Protein AF-A0A3N5X2J1-F1 (afdb_monomer_lite)

Structure (mmCIF, N/CA/C/O backbone):
data_AF-A0A3N5X2J1-F1
#
_entry.id   AF-A0A3N5X2J1-F1
#
loop_
_atom_site.group_PDB
_atom_site.id
_atom_site.type_symbol
_atom_site.label_atom_id
_atom_site.label_alt_id
_atom_site.label_comp_id
_atom_site.label_asym_id
_atom_site.label_entity_id
_atom_site.label_seq_id
_atom_site.pdbx_PDB_ins_code
_atom_site.Cartn_x
_atom_site.Cartn_y
_atom_site.Cartn_z
_atom_site.occupancy
_atom_site.B_iso_or_equiv
_atom_site.auth_seq_id
_atom_site.auth_comp_id
_atom_site.auth_asym_id
_atom_site.auth_atom_id
_atom_site.pdbx_PDB_model_num
ATOM 1 N N . MET A 1 1 ? 24.737 -17.030 -20.737 1.00 46.19 1 MET A N 1
ATOM 2 C CA . MET A 1 1 ? 25.069 -15.849 -21.555 1.00 46.19 1 MET A CA 1
ATOM 3 C C . MET A 1 1 ? 24.607 -14.617 -20.796 1.00 46.19 1 MET A C 1
ATOM 5 O O . MET A 1 1 ? 23.450 -14.600 -20.393 1.00 46.19 1 MET A O 1
ATOM 9 N N . GLY A 1 2 ? 25.500 -13.667 -20.504 1.00 52.72 2 GLY A N 1
ATOM 10 C CA . GLY A 1 2 ? 25.068 -12.332 -20.074 1.00 52.72 2 GLY A CA 1
ATOM 11 C C . GLY A 1 2 ? 24.434 -11.627 -21.270 1.00 52.72 2 GLY A C 1
ATOM 12 O O . GLY A 1 2 ? 24.840 -11.906 -22.398 1.00 52.72 2 GLY A O 1
ATOM 13 N N . GLY A 1 3 ? 23.414 -10.796 -21.051 1.00 59.69 3 GLY A N 1
ATOM 14 C CA . GLY A 1 3 ? 22.893 -9.941 -22.118 1.00 59.69 3 GLY A CA 1
ATOM 15 C C . GLY A 1 3 ? 24.013 -9.103 -22.745 1.00 59.69 3 GLY A C 1
ATOM 16 O O . GLY A 1 3 ? 25.046 -8.880 -22.109 1.00 59.69 3 GLY A O 1
ATOM 17 N N . LEU A 1 4 ? 23.809 -8.640 -23.981 1.00 64.25 4 LEU A N 1
ATOM 18 C CA . LEU A 1 4 ? 24.716 -7.693 -24.653 1.00 64.25 4 LEU A CA 1
ATOM 19 C C . LEU A 1 4 ? 24.951 -6.432 -23.807 1.00 64.25 4 LEU A C 1
ATOM 21 O O . LEU A 1 4 ? 25.989 -5.787 -23.907 1.00 64.25 4 LEU A O 1
ATOM 25 N N . ILE A 1 5 ? 23.997 -6.123 -22.930 1.00 70.81 5 ILE A N 1
ATOM 26 C CA . ILE A 1 5 ? 24.042 -5.030 -21.978 1.00 70.81 5 ILE A CA 1
ATOM 27 C C . ILE A 1 5 ? 24.089 -5.605 -20.562 1.00 70.81 5 ILE A C 1
ATOM 29 O O . ILE A 1 5 ? 23.264 -6.447 -20.204 1.00 70.81 5 ILE A O 1
ATOM 33 N N . LYS A 1 6 ? 25.020 -5.118 -19.731 1.00 81.00 6 LYS A N 1
ATOM 34 C CA . LYS A 1 6 ? 25.079 -5.437 -18.297 1.00 81.00 6 LYS A CA 1
ATOM 35 C C . LYS A 1 6 ? 24.136 -4.494 -17.538 1.00 81.00 6 LYS A C 1
ATOM 37 O O . LYS A 1 6 ? 24.486 -3.325 -17.386 1.00 81.00 6 LYS A O 1
ATOM 42 N N . PRO A 1 7 ? 22.980 -4.961 -17.028 1.00 82.44 7 PRO A N 1
ATOM 43 C CA . PRO A 1 7 ? 22.045 -4.063 -16.365 1.00 82.44 7 PRO A CA 1
ATOM 44 C C . PRO A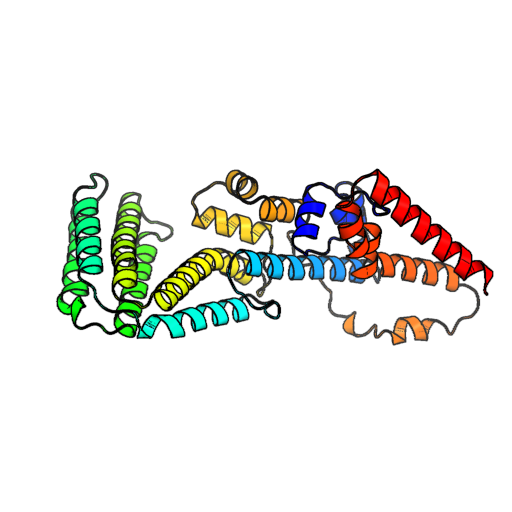 1 7 ? 22.599 -3.579 -15.018 1.00 82.44 7 PRO A C 1
ATOM 46 O O . PRO A 1 7 ? 23.420 -4.263 -14.390 1.00 82.44 7 PRO A O 1
ATOM 49 N N . THR A 1 8 ? 22.125 -2.436 -14.536 1.00 87.56 8 THR A N 1
ATOM 50 C CA . THR A 1 8 ? 22.372 -1.956 -13.172 1.00 87.56 8 THR A CA 1
ATOM 51 C C . THR A 1 8 ? 21.780 -2.921 -12.139 1.00 87.56 8 THR A C 1
ATOM 53 O O . THR A 1 8 ? 20.987 -3.815 -12.456 1.00 87.56 8 THR A O 1
ATOM 56 N N . ALA A 1 9 ? 22.188 -2.783 -10.874 1.00 87.88 9 ALA A N 1
ATOM 57 C CA . ALA A 1 9 ? 21.596 -3.572 -9.793 1.00 87.88 9 ALA A CA 1
ATOM 58 C C . ALA A 1 9 ? 20.079 -3.326 -9.678 1.00 87.88 9 ALA A C 1
ATOM 60 O O . ALA A 1 9 ? 19.320 -4.287 -9.538 1.00 87.88 9 ALA A O 1
ATOM 61 N N . ASP A 1 10 ? 19.658 -2.071 -9.843 1.00 87.81 10 ASP A N 1
ATOM 62 C CA . ASP A 1 10 ? 18.258 -1.647 -9.800 1.00 87.81 10 ASP A CA 1
ATOM 63 C C . ASP A 1 10 ? 17.456 -2.221 -10.978 1.00 87.81 10 ASP A C 1
ATOM 65 O O . ASP A 1 10 ? 16.413 -2.843 -10.773 1.00 87.81 10 ASP A O 1
ATOM 69 N N . ALA A 1 11 ? 17.985 -2.157 -12.204 1.00 86.62 11 ALA A N 1
ATOM 70 C CA . ALA A 1 11 ? 17.345 -2.768 -13.368 1.00 86.62 11 ALA A CA 1
ATOM 71 C C . ALA A 1 11 ? 17.175 -4.289 -13.210 1.00 86.62 11 ALA A C 1
ATOM 73 O O . ALA A 1 11 ? 16.119 -4.835 -13.529 1.00 86.62 11 ALA A O 1
ATOM 74 N N . ARG A 1 12 ? 18.172 -4.986 -12.644 1.00 86.31 12 ARG A N 1
ATOM 75 C CA . ARG A 1 12 ? 18.046 -6.420 -12.323 1.00 86.31 12 ARG A CA 1
ATOM 76 C C . ARG A 1 12 ? 16.997 -6.692 -11.245 1.00 86.31 12 ARG A C 1
ATOM 78 O O . ARG A 1 12 ? 16.366 -7.747 -11.271 1.00 86.31 12 ARG A O 1
ATOM 85 N N . ALA A 1 13 ? 16.837 -5.806 -10.261 1.00 88.06 13 ALA A N 1
ATOM 86 C CA . ALA A 1 13 ? 15.791 -5.942 -9.248 1.00 88.06 13 ALA A CA 1
ATOM 87 C C . ALA A 1 13 ? 14.396 -5.846 -9.888 1.00 88.06 13 ALA A C 1
ATOM 89 O O . ALA A 1 13 ? 13.567 -6.728 -9.672 1.00 88.06 13 ALA A O 1
ATOM 90 N N . LEU A 1 14 ? 14.192 -4.866 -10.770 1.00 90.44 14 LEU A N 1
ATOM 91 C CA . LEU A 1 14 ? 12.951 -4.688 -11.528 1.00 90.44 14 LEU A CA 1
ATOM 92 C C . LEU A 1 14 ? 12.646 -5.875 -12.448 1.00 90.44 14 LEU A C 1
ATOM 94 O O . LEU A 1 14 ? 11.542 -6.415 -12.435 1.00 90.44 14 LEU A O 1
ATOM 98 N N . GLN A 1 15 ? 13.646 -6.360 -13.178 1.00 89.00 15 GLN A N 1
ATOM 99 C CA . GLN A 1 15 ? 13.516 -7.537 -14.037 1.00 89.00 15 GLN A CA 1
ATOM 100 C C . GLN A 1 15 ? 13.126 -8.805 -13.273 1.00 89.00 15 GLN A C 1
ATOM 102 O O . GLN A 1 15 ? 12.313 -9.597 -13.756 1.00 89.00 15 GLN A O 1
ATOM 107 N N . ARG A 1 16 ? 13.676 -8.999 -12.066 1.00 87.81 16 ARG A N 1
ATOM 108 C CA . ARG A 1 16 ? 13.297 -10.112 -11.181 1.00 87.81 16 ARG A CA 1
ATOM 109 C C . ARG A 1 16 ? 11.840 -10.017 -10.734 1.00 87.81 16 ARG A C 1
ATOM 111 O O . ARG A 1 16 ? 11.191 -11.054 -10.654 1.00 87.81 16 ARG A O 1
ATOM 118 N N . ALA A 1 17 ? 11.336 -8.803 -10.530 1.00 86.94 17 ALA A N 1
ATOM 119 C CA . ALA A 1 17 ? 9.930 -8.529 -10.243 1.00 86.94 17 ALA A CA 1
ATOM 120 C C . ALA A 1 17 ? 9.017 -8.610 -11.488 1.00 86.94 17 ALA A C 1
ATOM 122 O O . ALA A 1 17 ? 7.814 -8.406 -11.383 1.00 86.94 17 ALA A O 1
ATOM 123 N N . GLY A 1 18 ? 9.563 -8.937 -12.667 1.00 87.69 18 GLY A N 1
ATOM 124 C CA . GLY A 1 18 ? 8.795 -9.084 -13.906 1.00 87.69 18 GLY A CA 1
ATOM 125 C C . GLY A 1 18 ? 8.637 -7.796 -14.714 1.00 87.69 18 GLY A C 1
ATOM 126 O O . GLY A 1 18 ? 7.906 -7.798 -15.702 1.00 87.69 18 GLY A O 1
ATOM 127 N N . VAL A 1 19 ? 9.343 -6.726 -14.343 1.00 90.50 19 VAL A N 1
ATOM 128 C CA . VAL A 1 19 ? 9.316 -5.449 -15.059 1.00 90.50 19 VAL A CA 1
ATOM 129 C C . VAL A 1 19 ? 10.256 -5.486 -16.258 1.00 90.50 19 VAL A C 1
ATOM 131 O O . VAL A 1 19 ? 11.464 -5.694 -16.123 1.00 90.50 19 VAL A O 1
ATOM 134 N N . THR A 1 20 ? 9.703 -5.263 -17.450 1.00 87.00 20 THR A N 1
ATOM 135 C CA . THR A 1 20 ? 10.499 -5.114 -18.673 1.00 87.00 20 THR A CA 1
ATOM 136 C C . THR A 1 20 ? 11.144 -3.727 -18.684 1.00 87.00 20 THR A C 1
ATOM 138 O O . THR A 1 20 ? 10.427 -2.733 -18.666 1.00 87.00 20 THR A O 1
ATOM 141 N N . VAL A 1 21 ? 12.474 -3.634 -18.735 1.00 86.12 21 VAL A N 1
ATOM 142 C CA . VAL A 1 21 ? 13.215 -2.354 -18.784 1.00 86.12 21 VAL A CA 1
ATOM 143 C C . VAL A 1 21 ? 13.775 -2.097 -20.183 1.00 86.12 21 VAL A C 1
ATOM 145 O O . VAL A 1 21 ? 14.235 -3.029 -20.844 1.00 86.12 21 VAL A O 1
ATOM 148 N N . THR A 1 22 ? 13.757 -0.853 -20.664 1.00 84.12 22 THR A N 1
ATOM 149 C CA . THR A 1 22 ? 14.413 -0.510 -21.941 1.00 84.12 22 THR A CA 1
ATOM 150 C C . THR A 1 22 ? 15.936 -0.657 -21.829 1.00 84.12 22 THR A C 1
ATOM 152 O O . THR A 1 22 ? 16.473 -0.615 -20.719 1.00 84.12 22 THR A O 1
ATOM 155 N N . PRO A 1 23 ? 16.666 -0.833 -22.944 1.00 78.75 23 PRO A N 1
ATOM 156 C CA . PRO A 1 23 ? 18.130 -0.837 -22.941 1.00 78.75 23 PRO A CA 1
ATOM 157 C C . PRO A 1 23 ? 18.759 0.343 -22.174 1.00 78.75 23 PRO A C 1
ATOM 159 O O . PRO A 1 23 ? 19.637 0.135 -21.338 1.00 78.75 23 PRO A O 1
ATOM 162 N N . GLY A 1 24 ? 18.272 1.565 -22.381 1.00 77.88 24 GLY A N 1
ATOM 163 C CA . GLY A 1 24 ? 18.743 2.773 -21.705 1.00 77.88 24 GLY A CA 1
ATOM 164 C C . GLY A 1 24 ? 18.371 2.824 -20.226 1.00 77.88 24 GLY A C 1
ATOM 165 O O . GLY A 1 24 ? 19.201 3.226 -19.415 1.00 77.88 24 GLY A O 1
ATOM 166 N N . GLN A 1 25 ? 17.190 2.330 -19.835 1.00 82.31 25 GLN A N 1
ATOM 167 C CA . GLN A 1 25 ? 16.841 2.139 -18.419 1.00 82.31 25 GLN A CA 1
ATOM 168 C C . GLN A 1 25 ? 17.731 1.082 -17.754 1.00 82.31 25 GLN A C 1
ATOM 170 O O . GLN A 1 25 ? 18.135 1.232 -16.604 1.00 82.31 25 GLN A O 1
ATOM 175 N N . ALA A 1 26 ? 18.064 0.010 -18.475 1.00 78.94 26 ALA A N 1
ATOM 176 C CA . ALA A 1 26 ? 18.877 -1.073 -17.948 1.00 78.94 26 ALA A CA 1
ATOM 177 C C . ALA A 1 26 ? 20.303 -0.619 -17.607 1.00 78.94 26 ALA A C 1
ATOM 179 O O . ALA A 1 26 ? 20.852 -1.100 -16.620 1.00 78.94 26 ALA A O 1
ATOM 180 N N . VAL A 1 27 ? 20.891 0.295 -18.389 1.00 79.94 27 VAL A N 1
ATOM 181 C CA . VAL A 1 27 ? 22.246 0.834 -18.147 1.00 79.94 27 VAL A CA 1
ATOM 182 C C . VAL A 1 27 ? 22.244 2.076 -17.259 1.00 79.94 27 VAL A C 1
ATOM 184 O O . VAL A 1 27 ? 23.135 2.225 -16.426 1.00 79.94 27 VAL A O 1
ATOM 187 N N . GLY A 1 28 ? 21.256 2.958 -17.416 1.00 73.94 28 GLY A N 1
ATOM 188 C CA . GLY A 1 28 ? 21.235 4.275 -16.780 1.00 73.94 28 GLY A CA 1
ATOM 189 C C . GLY A 1 28 ? 22.261 5.262 -17.363 1.00 73.94 28 GLY A C 1
ATOM 190 O O . GLY A 1 28 ? 22.963 4.979 -18.338 1.00 73.94 28 GLY A O 1
ATOM 191 N N . GLY A 1 29 ? 22.338 6.453 -16.761 1.00 73.31 29 GLY A N 1
ATOM 192 C CA . GLY A 1 29 ? 23.294 7.503 -17.136 1.00 73.31 29 GLY A CA 1
ATOM 193 C C . GLY A 1 29 ? 23.096 8.039 -18.560 1.00 73.31 29 GLY A C 1
ATOM 194 O O . GLY A 1 29 ? 21.969 8.126 -19.047 1.00 73.31 29 GLY A O 1
ATOM 195 N N . LYS A 1 30 ? 24.203 8.365 -19.246 1.00 55.41 30 LYS A N 1
ATOM 196 C CA . LYS A 1 30 ? 24.196 9.011 -20.572 1.00 55.41 30 LYS A CA 1
ATOM 197 C C . LYS A 1 30 ? 23.331 8.270 -21.599 1.00 55.41 30 LYS A C 1
ATOM 199 O O . LYS A 1 30 ? 22.611 8.916 -22.342 1.00 55.41 30 LYS A O 1
ATOM 204 N N . LEU A 1 31 ? 23.334 6.932 -21.637 1.00 63.75 31 LEU A N 1
ATOM 205 C CA . LEU A 1 31 ? 22.494 6.172 -22.583 1.00 63.75 31 LEU A CA 1
ATOM 206 C C . LEU A 1 31 ? 20.987 6.372 -22.348 1.00 63.75 31 LEU A C 1
ATOM 208 O O . LEU A 1 31 ? 20.221 6.405 -23.308 1.00 63.75 31 LEU A O 1
ATOM 212 N N . GLY A 1 32 ? 20.563 6.555 -21.095 1.00 63.53 32 GLY A N 1
ATOM 213 C CA . GLY A 1 32 ? 19.186 6.929 -20.769 1.00 63.53 32 GLY A CA 1
ATOM 214 C C . GLY A 1 32 ? 18.828 8.339 -21.255 1.00 63.53 32 GLY A C 1
ATOM 215 O O . GLY A 1 32 ? 17.729 8.535 -21.776 1.00 63.53 32 GLY A O 1
ATOM 216 N N . GLU A 1 33 ? 19.769 9.286 -21.156 1.00 67.50 33 GLU A N 1
ATOM 217 C CA . GLU A 1 33 ? 19.627 10.656 -21.684 1.00 67.50 33 GLU A CA 1
ATOM 218 C C . GLU A 1 33 ? 19.562 10.670 -23.221 1.00 67.50 33 GLU A C 1
ATOM 220 O O . GLU A 1 33 ? 18.801 11.438 -23.807 1.00 67.50 33 GLU A O 1
ATOM 225 N N . TRP A 1 34 ? 20.325 9.799 -23.891 1.00 66.12 34 TRP A N 1
ATOM 226 C CA . TRP A 1 34 ? 20.255 9.616 -25.345 1.00 66.12 34 TRP A CA 1
ATOM 227 C C . TRP A 1 34 ? 18.901 9.048 -25.780 1.00 66.12 34 TRP A C 1
ATOM 229 O O . TRP A 1 34 ? 18.303 9.585 -26.708 1.00 66.12 34 TRP A O 1
ATOM 239 N N . GLU A 1 35 ? 18.373 8.023 -25.099 1.00 67.00 35 GLU A N 1
ATOM 240 C CA . GLU A 1 35 ? 17.009 7.538 -25.364 1.00 67.00 35 GLU A CA 1
ATOM 241 C C . GLU A 1 35 ? 15.963 8.636 -25.164 1.00 67.00 35 GLU A C 1
ATOM 243 O O . GLU A 1 35 ? 15.013 8.718 -25.933 1.00 67.00 35 GLU A O 1
ATOM 248 N N . GLU A 1 36 ? 16.125 9.481 -24.143 1.00 63.72 36 GLU A N 1
ATOM 249 C CA . GLU A 1 36 ? 15.204 10.584 -23.875 1.00 63.72 36 GLU A CA 1
ATOM 250 C C . GLU A 1 36 ? 15.237 11.651 -24.973 1.00 63.72 36 GLU A C 1
ATOM 252 O O . GLU A 1 36 ? 14.182 12.117 -25.394 1.00 63.72 36 GLU A O 1
ATOM 257 N N . LYS A 1 37 ? 16.417 11.959 -25.523 1.00 68.69 37 LYS A N 1
ATOM 258 C CA . LYS A 1 37 ? 16.553 12.826 -26.704 1.00 68.69 37 LYS A CA 1
ATOM 259 C C . LYS A 1 37 ? 15.985 12.189 -27.970 1.00 68.69 37 LYS A C 1
ATOM 261 O O . LYS A 1 37 ? 15.415 12.890 -28.791 1.00 68.69 37 LYS A O 1
ATOM 266 N N . LEU A 1 38 ? 16.102 10.873 -28.130 1.00 70.00 38 LEU A N 1
ATOM 267 C CA . LEU A 1 38 ? 15.505 10.153 -29.259 1.00 70.00 38 LEU A CA 1
ATOM 268 C C . LEU A 1 38 ? 13.982 10.005 -29.131 1.00 70.00 38 LEU A C 1
ATOM 270 O O . LEU A 1 38 ? 13.333 9.665 -30.114 1.00 70.00 38 LEU A O 1
ATOM 274 N N . MET A 1 39 ? 13.386 10.292 -27.965 1.00 66.19 39 MET A N 1
ATOM 275 C CA . MET A 1 39 ? 11.925 10.344 -27.843 1.00 66.19 39 MET A CA 1
ATOM 276 C C . MET A 1 39 ? 11.291 11.489 -28.639 1.00 66.19 39 MET A C 1
ATOM 278 O O . MET A 1 39 ? 10.109 11.406 -28.949 1.00 66.19 39 MET A O 1
ATOM 282 N N . SER A 1 40 ? 12.047 12.534 -28.989 1.00 68.69 40 SER A N 1
ATOM 283 C CA . SER A 1 40 ? 11.524 13.660 -29.771 1.00 68.69 40 SER A CA 1
ATOM 284 C C . SER A 1 40 ? 11.571 13.438 -31.285 1.00 68.69 40 SER A C 1
ATOM 286 O O . SER A 1 40 ? 11.095 14.292 -32.033 1.00 68.69 40 SER A O 1
ATOM 288 N N . THR A 1 41 ? 12.115 12.313 -31.764 1.00 66.62 41 THR A N 1
ATOM 289 C CA . THR A 1 41 ? 12.123 11.998 -33.195 1.00 66.62 41 THR A CA 1
ATOM 290 C C . THR A 1 41 ? 10.889 11.170 -33.572 1.00 66.62 41 THR A C 1
ATOM 292 O O . THR A 1 41 ? 10.566 10.191 -32.888 1.00 66.62 41 THR A O 1
ATOM 295 N N . PRO A 1 42 ? 10.180 11.518 -34.664 1.00 60.56 42 PRO A N 1
ATOM 296 C CA . PRO A 1 42 ? 9.081 10.701 -35.169 1.00 60.56 42 PRO A CA 1
ATOM 297 C C . PRO A 1 42 ? 9.519 9.245 -35.401 1.00 60.56 42 PRO A C 1
ATOM 299 O O . PRO A 1 42 ? 10.665 8.983 -35.767 1.00 60.56 42 PRO A O 1
ATOM 302 N N . VAL A 1 43 ? 8.601 8.290 -35.208 1.00 64.62 43 VAL A N 1
ATOM 303 C CA . VAL A 1 43 ? 8.814 6.829 -35.329 1.00 64.62 43 VAL A CA 1
ATOM 304 C C . VAL A 1 43 ? 9.663 6.214 -34.207 1.00 64.62 43 VAL A C 1
ATOM 306 O O . VAL A 1 43 ? 9.180 5.323 -33.505 1.00 64.62 43 VAL A O 1
ATOM 309 N N . VAL A 1 44 ? 10.904 6.666 -33.996 1.00 63.94 44 VAL A N 1
ATOM 310 C CA . VAL A 1 44 ? 11.786 6.105 -32.950 1.00 63.94 44 VAL A CA 1
ATOM 311 C C . VAL A 1 44 ? 11.265 6.467 -31.560 1.00 63.94 44 VAL A C 1
ATOM 313 O O . VAL A 1 44 ? 11.198 5.601 -30.681 1.00 63.94 44 VAL A O 1
ATOM 316 N N . GLY A 1 45 ? 10.809 7.707 -31.379 1.00 65.38 45 GLY A N 1
ATOM 317 C CA . GLY A 1 45 ? 10.267 8.156 -30.107 1.00 65.38 45 GLY A CA 1
ATOM 318 C C . GLY A 1 45 ? 8.985 7.445 -29.694 1.00 65.38 45 GLY A C 1
ATOM 319 O O . GLY A 1 45 ? 8.840 7.093 -28.524 1.00 65.38 45 GLY A O 1
ATOM 320 N N . ASP A 1 46 ? 8.123 7.091 -30.648 1.00 68.69 46 ASP A N 1
ATOM 321 C CA . ASP A 1 46 ? 6.902 6.323 -30.380 1.00 68.69 46 ASP A CA 1
ATOM 322 C C . ASP A 1 46 ? 7.207 4.907 -29.880 1.00 68.69 46 ASP A C 1
ATOM 324 O O . ASP A 1 46 ? 6.518 4.375 -29.005 1.00 68.69 46 ASP A O 1
ATOM 328 N N . ILE A 1 47 ? 8.247 4.272 -30.423 1.00 70.50 47 ILE A N 1
ATOM 329 C CA . ILE A 1 47 ? 8.662 2.922 -30.026 1.00 70.50 47 ILE A CA 1
ATOM 330 C C . ILE A 1 47 ? 9.260 2.943 -28.616 1.00 70.50 47 ILE A C 1
ATOM 332 O O . ILE A 1 47 ? 8.882 2.117 -27.775 1.00 70.50 47 ILE A O 1
ATOM 336 N N . ILE A 1 48 ? 10.148 3.903 -28.337 1.00 74.00 48 ILE A N 1
ATOM 337 C CA . ILE A 1 48 ? 10.748 4.093 -27.009 1.00 74.00 48 ILE A CA 1
ATOM 338 C C . ILE A 1 48 ? 9.658 4.455 -25.994 1.00 74.00 48 ILE A C 1
ATOM 340 O O . ILE A 1 48 ? 9.596 3.850 -24.923 1.00 74.00 48 ILE A O 1
ATOM 344 N N . GLY A 1 49 ? 8.744 5.361 -26.349 1.00 77.69 49 GLY A N 1
ATOM 345 C CA . GLY A 1 49 ? 7.595 5.754 -25.537 1.00 77.69 49 GLY A CA 1
ATOM 346 C C . GLY A 1 49 ? 6.690 4.569 -25.194 1.00 77.69 49 GLY A C 1
ATOM 347 O O . GLY A 1 49 ? 6.379 4.350 -24.023 1.00 77.69 49 GLY A O 1
ATOM 348 N N . LYS A 1 50 ? 6.350 3.720 -26.173 1.00 80.19 50 LYS A N 1
ATOM 349 C CA . LYS A 1 50 ? 5.591 2.473 -25.947 1.00 80.19 50 LYS A CA 1
ATOM 350 C C . LYS A 1 50 ? 6.346 1.477 -25.067 1.00 80.19 50 LYS A C 1
ATOM 352 O O . LYS A 1 50 ? 5.736 0.786 -24.251 1.00 80.19 50 LYS A O 1
ATOM 357 N N . ALA A 1 51 ? 7.663 1.351 -25.218 1.00 78.81 51 ALA A N 1
ATOM 358 C CA . ALA A 1 51 ? 8.473 0.491 -24.357 1.00 78.81 51 ALA A CA 1
ATOM 359 C C . ALA A 1 51 ? 8.493 1.002 -22.909 1.00 78.81 51 ALA A C 1
ATOM 361 O O . ALA A 1 51 ? 8.204 0.228 -22.000 1.00 78.81 51 ALA A O 1
ATOM 362 N N . ARG A 1 52 ? 8.706 2.308 -22.714 1.00 84.06 52 ARG A N 1
ATOM 363 C CA . ARG A 1 52 ? 8.655 2.981 -21.410 1.00 84.06 52 ARG A CA 1
ATOM 364 C C . ARG A 1 52 ? 7.274 2.894 -20.754 1.00 84.06 52 ARG A C 1
ATOM 366 O O . ARG A 1 52 ? 7.198 2.631 -19.558 1.00 84.06 52 ARG A O 1
ATOM 373 N N . SER A 1 53 ? 6.193 3.042 -21.524 1.00 87.06 53 SER A N 1
ATOM 374 C CA . SER A 1 53 ? 4.821 2.848 -21.033 1.00 87.06 53 SER A CA 1
ATOM 375 C C . SER A 1 53 ? 4.596 1.415 -20.549 1.00 87.06 53 SER A C 1
ATOM 377 O O . SER A 1 53 ? 4.094 1.221 -19.449 1.00 87.06 53 SER A O 1
ATOM 379 N N . ARG A 1 54 ? 5.034 0.405 -21.314 1.00 87.50 54 ARG A N 1
ATOM 380 C CA . ARG A 1 54 ? 4.932 -1.003 -20.892 1.00 87.50 54 ARG A CA 1
ATOM 381 C C . ARG A 1 54 ? 5.721 -1.296 -19.618 1.00 87.50 54 ARG A C 1
ATOM 383 O O . ARG A 1 54 ? 5.266 -2.094 -18.808 1.00 87.50 54 ARG A O 1
ATOM 390 N N . SER A 1 55 ? 6.878 -0.660 -19.420 1.00 88.56 55 SER A N 1
ATOM 391 C CA . SER A 1 55 ? 7.627 -0.774 -18.164 1.00 88.56 55 SER A CA 1
ATOM 392 C C . SER A 1 55 ? 6.819 -0.273 -16.964 1.00 88.56 55 SER A C 1
ATOM 394 O O . SER A 1 55 ? 6.900 -0.870 -15.894 1.00 88.56 55 SER A O 1
ATOM 396 N N . LEU A 1 56 ? 6.027 0.793 -17.132 1.00 91.62 56 LEU A N 1
ATOM 397 C CA . LEU A 1 56 ? 5.137 1.301 -16.084 1.00 91.62 56 LEU A CA 1
ATOM 398 C C . LEU A 1 56 ? 3.958 0.354 -15.831 1.00 91.62 56 LEU A C 1
ATOM 400 O O . LEU A 1 56 ? 3.636 0.097 -14.676 1.00 91.62 56 LEU A O 1
ATOM 404 N N . ASP A 1 57 ? 3.369 -0.220 -16.882 1.00 91.56 57 ASP A N 1
ATOM 405 C CA . ASP A 1 57 ? 2.281 -1.198 -16.742 1.00 91.56 57 ASP A CA 1
ATOM 406 C C . ASP A 1 57 ? 2.771 -2.488 -16.046 1.00 91.56 57 ASP A C 1
ATOM 408 O O . ASP A 1 57 ? 2.098 -3.041 -15.173 1.00 91.56 57 ASP A O 1
ATOM 412 N N . ASP A 1 58 ? 3.980 -2.958 -16.380 1.00 91.94 58 ASP A N 1
ATOM 413 C CA . ASP A 1 58 ? 4.605 -4.097 -15.701 1.00 91.94 58 ASP A CA 1
ATOM 414 C C . ASP A 1 58 ? 4.957 -3.758 -14.239 1.00 91.94 58 ASP A C 1
ATOM 416 O O . ASP A 1 58 ? 4.785 -4.600 -13.355 1.00 91.94 58 ASP A O 1
ATOM 420 N N . PHE A 1 59 ? 5.411 -2.529 -13.961 1.00 94.38 59 PHE A N 1
ATOM 421 C CA . PHE A 1 59 ? 5.660 -2.046 -12.599 1.00 94.38 59 PHE A CA 1
ATOM 422 C C . PHE A 1 59 ? 4.382 -1.992 -11.761 1.00 94.38 59 PHE A C 1
ATOM 424 O O . PHE A 1 59 ? 4.393 -2.445 -10.615 1.00 94.38 59 PHE A O 1
ATOM 431 N N . GLN A 1 60 ? 3.283 -1.482 -12.318 1.00 94.62 60 GLN A N 1
ATOM 432 C CA . GLN A 1 60 ? 1.982 -1.465 -11.658 1.00 94.62 60 GLN A CA 1
ATOM 433 C C . GLN A 1 60 ? 1.543 -2.884 -11.304 1.00 94.62 60 GLN A C 1
ATOM 435 O O . GLN A 1 60 ? 1.258 -3.159 -10.142 1.00 94.62 60 GLN A O 1
ATOM 440 N N . ARG A 1 61 ? 1.587 -3.815 -12.263 1.00 93.62 61 ARG A N 1
ATOM 441 C CA . ARG A 1 61 ? 1.231 -5.216 -12.009 1.00 93.62 61 ARG A CA 1
ATOM 442 C C . ARG A 1 61 ? 2.094 -5.848 -10.918 1.00 93.62 61 ARG A C 1
ATOM 444 O O . ARG A 1 61 ? 1.564 -6.496 -10.022 1.00 93.62 61 ARG A O 1
ATOM 451 N N . ALA A 1 62 ? 3.412 -5.657 -10.976 1.00 93.38 62 ALA A N 1
ATOM 452 C CA . ALA A 1 62 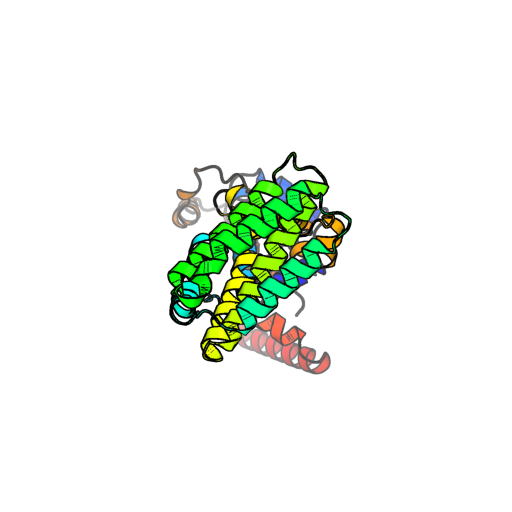? 4.329 -6.182 -9.966 1.00 93.38 62 ALA A CA 1
ATOM 453 C C . ALA A 1 62 ? 4.055 -5.578 -8.577 1.00 93.38 62 ALA A C 1
ATOM 455 O O . ALA A 1 62 ? 4.033 -6.300 -7.583 1.00 93.38 62 ALA A O 1
ATOM 456 N N . THR A 1 63 ? 3.771 -4.273 -8.523 1.00 94.62 63 THR A N 1
ATOM 457 C CA . THR A 1 63 ? 3.380 -3.565 -7.298 1.00 94.62 63 THR A CA 1
ATOM 458 C C . THR A 1 63 ? 2.105 -4.148 -6.698 1.00 94.62 63 THR A C 1
ATOM 460 O O . THR A 1 63 ? 2.061 -4.397 -5.494 1.00 94.62 63 THR A O 1
ATOM 463 N N . LEU A 1 64 ? 1.076 -4.379 -7.519 1.00 94.44 64 LEU A N 1
ATOM 464 C CA . LEU A 1 64 ? -0.187 -4.972 -7.081 1.00 94.44 64 LEU A CA 1
ATOM 465 C C . LEU A 1 64 ? 0.032 -6.397 -6.559 1.00 94.44 64 LEU A C 1
ATOM 467 O O . LEU A 1 64 ? -0.391 -6.710 -5.451 1.00 94.44 64 LEU A O 1
ATOM 471 N N . GLN A 1 65 ? 0.782 -7.225 -7.291 1.00 93.00 65 GLN A N 1
ATOM 472 C CA . GLN A 1 65 ? 1.078 -8.605 -6.895 1.00 93.00 65 GLN A CA 1
ATOM 473 C C . GLN A 1 65 ? 1.868 -8.702 -5.579 1.00 93.00 65 GLN A C 1
ATOM 475 O O . GLN A 1 65 ? 1.686 -9.658 -4.830 1.00 93.00 65 GLN A O 1
ATOM 480 N N . GLN A 1 66 ? 2.753 -7.741 -5.297 1.00 90.56 66 GLN A N 1
ATOM 481 C CA . GLN A 1 66 ? 3.518 -7.697 -4.046 1.00 90.56 66 GLN A CA 1
ATOM 482 C C . GLN A 1 66 ? 2.668 -7.229 -2.854 1.00 90.56 66 GLN A C 1
ATOM 484 O O . GLN A 1 66 ? 2.984 -7.554 -1.713 1.00 90.56 66 GLN A O 1
ATOM 489 N N . ARG A 1 67 ? 1.620 -6.435 -3.105 1.00 91.38 67 ARG A N 1
ATOM 490 C CA . ARG A 1 67 ? 0.814 -5.773 -2.066 1.00 91.38 67 ARG A CA 1
ATOM 491 C C . ARG A 1 67 ? -0.513 -6.461 -1.775 1.00 91.38 67 ARG A C 1
ATOM 493 O O . ARG A 1 67 ? -1.068 -6.242 -0.706 1.00 91.38 67 ARG A O 1
ATOM 500 N N . VAL A 1 68 ? -1.013 -7.261 -2.709 1.00 92.69 68 VAL A N 1
ATOM 501 C CA . VAL A 1 68 ? -2.261 -8.011 -2.573 1.00 92.69 68 VAL A CA 1
ATOM 502 C C . VAL A 1 68 ? -1.941 -9.498 -2.680 1.00 92.69 68 VAL A C 1
ATOM 504 O O . VAL A 1 68 ? -1.713 -10.035 -3.768 1.00 92.69 68 VAL A O 1
ATOM 507 N N . THR A 1 69 ? -1.887 -10.169 -1.531 1.00 88.56 69 THR A N 1
ATOM 508 C CA . THR A 1 69 ? -1.653 -11.614 -1.463 1.00 88.56 69 THR A CA 1
ATOM 509 C C . THR A 1 69 ? -2.756 -12.359 -2.210 1.00 88.56 69 THR A C 1
ATOM 511 O O . THR A 1 69 ? -3.932 -12.044 -2.072 1.00 88.56 69 THR A O 1
ATOM 514 N N . GLY A 1 70 ? -2.379 -13.351 -3.019 1.00 86.12 70 GLY A N 1
ATOM 515 C CA . GLY A 1 70 ? -3.342 -14.166 -3.765 1.00 86.12 70 GLY A CA 1
ATOM 516 C C . GLY A 1 70 ? -3.949 -13.493 -4.999 1.00 86.12 70 GLY A C 1
ATOM 517 O O . GLY A 1 70 ? -4.764 -14.126 -5.664 1.00 86.12 70 GLY A O 1
ATOM 518 N N . LEU A 1 71 ? -3.530 -12.268 -5.352 1.00 90.50 71 LEU A N 1
ATOM 519 C CA . LEU A 1 71 ? -4.030 -11.573 -6.539 1.00 90.50 71 LEU A CA 1
ATOM 520 C C . LEU A 1 71 ? -3.831 -12.434 -7.806 1.00 90.50 71 LEU A C 1
ATOM 522 O O . LEU A 1 71 ? -2.689 -12.817 -8.105 1.00 90.50 71 LEU A O 1
ATOM 526 N N . PRO A 1 72 ? -4.899 -12.743 -8.568 1.00 88.81 72 PRO A N 1
ATOM 527 C CA . PRO A 1 72 ? -4.793 -13.471 -9.824 1.00 88.81 72 PRO A CA 1
ATOM 528 C C . PRO A 1 72 ? -3.886 -12.757 -10.830 1.00 88.81 72 PRO A C 1
ATOM 530 O O . PRO A 1 72 ? -4.000 -11.555 -11.053 1.00 88.81 72 PRO A O 1
ATOM 533 N N . LYS A 1 73 ? -3.042 -13.517 -11.541 1.00 82.44 73 LYS A N 1
ATOM 534 C CA . LYS A 1 73 ? -2.082 -12.978 -12.533 1.00 82.44 73 LYS A CA 1
ATOM 535 C C . LYS A 1 73 ? -2.730 -12.189 -13.685 1.00 82.44 73 LYS A C 1
ATOM 537 O O . LYS A 1 73 ? -2.020 -11.515 -14.435 1.00 82.44 73 LYS A O 1
ATOM 542 N N . GLY A 1 74 ? -4.040 -12.350 -13.878 1.00 81.50 74 GLY A N 1
ATOM 543 C CA . GLY A 1 74 ? -4.827 -11.651 -14.891 1.00 81.50 74 GLY A CA 1
ATOM 544 C C . GLY A 1 74 ? -5.123 -10.193 -14.543 1.00 81.50 74 GLY A C 1
ATOM 545 O O . GLY A 1 74 ? -5.302 -9.408 -15.470 1.00 81.50 74 GLY A O 1
ATOM 546 N N . ILE A 1 75 ? -5.099 -9.836 -13.254 1.00 85.25 75 ILE A N 1
A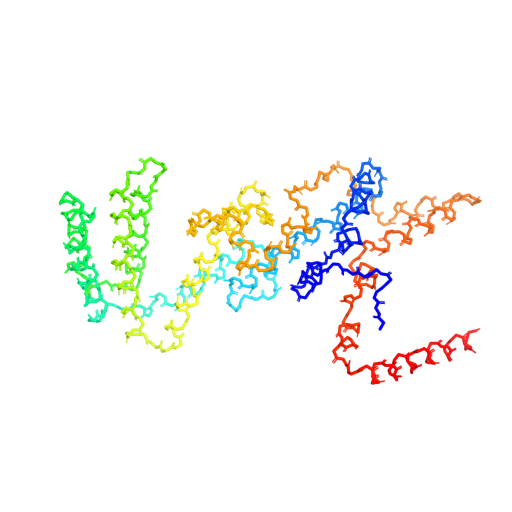TOM 547 C CA . ILE A 1 75 ? -5.397 -8.490 -12.765 1.00 85.25 75 ILE A CA 1
ATOM 548 C C . ILE A 1 75 ? -4.201 -7.571 -13.014 1.00 85.25 75 ILE A C 1
ATOM 550 O O . ILE A 1 75 ? -3.057 -7.882 -12.669 1.00 85.25 75 ILE A O 1
ATOM 554 N N . LYS A 1 76 ? -4.467 -6.443 -13.671 1.00 85.00 76 LYS A N 1
ATOM 555 C CA . LYS A 1 76 ? -3.439 -5.484 -14.108 1.00 85.00 76 LYS A CA 1
ATOM 556 C C . LYS A 1 76 ? -3.715 -4.078 -13.605 1.00 85.00 76 LYS A C 1
ATOM 558 O O . LYS A 1 76 ? -2.765 -3.316 -13.415 1.00 85.00 76 LYS A O 1
ATOM 563 N N . ASP A 1 77 ? -4.982 -3.778 -13.367 1.00 89.69 77 ASP A N 1
ATOM 564 C CA . ASP A 1 77 ? -5.453 -2.446 -13.047 1.00 89.69 77 ASP A CA 1
ATOM 565 C C . ASP A 1 77 ? -5.798 -2.326 -11.563 1.00 89.69 77 ASP A C 1
ATOM 567 O O . ASP A 1 77 ? -6.019 -3.309 -10.850 1.00 89.69 77 ASP A O 1
ATOM 571 N N . VAL A 1 78 ? -5.738 -1.092 -11.067 1.00 91.62 78 VAL A N 1
ATOM 572 C CA . VAL A 1 78 ? -5.926 -0.792 -9.642 1.00 91.62 78 VAL A CA 1
ATOM 573 C C . VAL A 1 78 ? -7.381 -1.015 -9.221 1.00 91.62 78 VAL A C 1
ATOM 575 O O . VAL A 1 78 ? -7.616 -1.405 -8.078 1.00 91.62 78 VAL A O 1
ATOM 578 N N . GLU A 1 79 ? -8.324 -0.798 -10.142 1.00 90.56 79 GLU A N 1
ATOM 579 C CA . GLU A 1 79 ? -9.762 -1.029 -9.965 1.00 90.56 79 GLU A CA 1
ATOM 580 C C . GLU A 1 79 ? -10.054 -2.526 -9.775 1.00 90.56 79 GLU A C 1
ATOM 582 O O . GLU A 1 79 ? -10.545 -2.921 -8.724 1.00 90.56 79 GLU A O 1
ATOM 587 N N . ASP A 1 80 ? -9.604 -3.380 -10.698 1.00 91.94 80 ASP A N 1
ATOM 588 C CA . ASP A 1 80 ? -9.727 -4.841 -10.584 1.00 91.94 80 ASP A CA 1
ATOM 589 C C . ASP A 1 80 ? -9.113 -5.383 -9.280 1.00 91.94 80 ASP A C 1
ATOM 591 O O . ASP A 1 80 ? -9.667 -6.259 -8.617 1.00 91.94 80 ASP A O 1
ATOM 595 N N . ALA A 1 81 ? -7.948 -4.858 -8.879 1.00 92.69 81 ALA A N 1
ATOM 596 C CA . ALA A 1 81 ? -7.310 -5.254 -7.625 1.00 92.69 81 ALA A CA 1
ATOM 597 C C . ALA A 1 81 ? -8.111 -4.799 -6.397 1.00 92.69 81 ALA A C 1
ATOM 599 O O . ALA A 1 81 ? -8.122 -5.493 -5.381 1.00 92.69 81 ALA A O 1
ATOM 600 N N . ARG A 1 82 ? -8.780 -3.641 -6.471 1.00 91.25 82 ARG A N 1
ATOM 601 C CA . ARG A 1 82 ? -9.706 -3.182 -5.430 1.00 91.25 82 ARG A CA 1
ATOM 602 C C . ARG A 1 82 ? -10.902 -4.120 -5.345 1.00 91.25 82 ARG A C 1
ATOM 604 O O . ARG A 1 82 ? -11.260 -4.494 -4.235 1.00 91.25 82 ARG A O 1
ATOM 611 N N . ASP A 1 83 ? -11.485 -4.490 -6.475 1.00 92.38 83 ASP A N 1
ATOM 612 C CA . ASP A 1 83 ? -12.668 -5.345 -6.518 1.00 92.38 83 ASP A CA 1
ATOM 613 C C . ASP A 1 83 ? -12.346 -6.741 -5.976 1.00 92.38 83 ASP A C 1
ATOM 615 O O . ASP A 1 83 ? -13.068 -7.239 -5.118 1.00 92.38 83 ASP A O 1
ATOM 619 N N . PHE A 1 84 ? -11.173 -7.292 -6.303 1.00 92.62 84 PHE A N 1
ATOM 620 C CA . PHE A 1 84 ? -10.679 -8.520 -5.676 1.00 92.62 84 PHE A CA 1
ATOM 621 C C . PHE A 1 84 ? -10.571 -8.408 -4.144 1.00 92.62 84 PHE A C 1
ATOM 623 O O . PHE A 1 84 ? -11.005 -9.302 -3.421 1.00 92.62 84 PHE A O 1
ATOM 630 N N . VAL A 1 85 ? -10.023 -7.305 -3.616 1.00 91.19 85 VAL A N 1
ATOM 631 C CA . VAL A 1 85 ? -9.960 -7.082 -2.156 1.00 91.19 85 VAL A CA 1
ATOM 632 C C . VAL A 1 85 ? -11.361 -6.926 -1.553 1.00 91.19 85 VAL A C 1
ATOM 634 O O . VAL A 1 85 ? -11.603 -7.405 -0.444 1.00 91.19 85 VAL A O 1
ATOM 637 N N . SER A 1 86 ? -12.291 -6.287 -2.265 1.00 89.75 86 SER A N 1
ATOM 638 C CA . SER A 1 86 ? -13.695 -6.191 -1.853 1.00 89.75 86 SER A CA 1
ATOM 639 C C . SER A 1 86 ? -14.347 -7.573 -1.771 1.00 89.75 86 SER A C 1
ATOM 641 O O . SER A 1 86 ? -14.957 -7.878 -0.752 1.00 89.75 86 SER A O 1
ATOM 643 N N . GLU A 1 87 ? -14.132 -8.449 -2.756 1.00 90.81 87 GLU A N 1
ATOM 644 C CA . GLU A 1 87 ? -14.625 -9.833 -2.731 1.00 90.81 87 GLU A CA 1
ATOM 645 C C . GLU A 1 87 ? -14.065 -10.634 -1.544 1.00 90.81 87 GLU A C 1
ATOM 647 O O . GLU A 1 87 ? -14.776 -11.443 -0.943 1.00 90.81 87 GLU A O 1
ATOM 652 N N . MET A 1 88 ? -12.793 -10.425 -1.175 1.00 89.12 88 MET A N 1
ATOM 653 C CA . MET A 1 88 ? -12.214 -11.056 0.020 1.00 89.12 88 MET A CA 1
ATOM 654 C C . MET A 1 88 ? -12.958 -10.625 1.289 1.00 89.12 88 MET A C 1
ATOM 656 O O . MET A 1 88 ? -13.258 -11.457 2.146 1.00 89.12 88 MET A O 1
ATOM 660 N N . TYR A 1 89 ? -13.312 -9.340 1.394 1.00 88.31 89 TYR A N 1
ATOM 661 C CA . TYR A 1 89 ? -14.152 -8.863 2.488 1.00 88.31 89 TYR A CA 1
ATOM 662 C C . TYR A 1 89 ? -15.560 -9.447 2.432 1.00 88.31 89 TYR A C 1
ATOM 664 O O . TYR A 1 89 ? -16.047 -9.893 3.463 1.00 88.31 89 TYR A O 1
ATOM 672 N N . GLU A 1 90 ? -16.213 -9.481 1.271 1.00 89.62 90 GLU A N 1
ATOM 673 C CA . GLU A 1 90 ? -17.569 -10.030 1.130 1.00 89.62 90 GLU A CA 1
ATOM 674 C C . GLU A 1 90 ? -17.659 -11.493 1.577 1.00 89.62 90 GLU A C 1
ATOM 676 O O . GLU A 1 90 ? -18.667 -11.900 2.152 1.00 89.62 90 GLU A O 1
ATOM 681 N N . LYS A 1 91 ? -16.585 -12.269 1.395 1.00 89.75 91 LYS A N 1
ATOM 682 C CA . LYS A 1 91 ? -16.489 -13.653 1.880 1.00 89.75 91 LYS A CA 1
ATOM 683 C C . LYS A 1 91 ? -16.262 -13.749 3.387 1.00 89.75 91 LYS A C 1
ATOM 685 O O . LYS A 1 91 ? -16.775 -14.670 4.015 1.00 89.75 91 LYS A O 1
ATOM 690 N N . ALA A 1 92 ? -15.497 -12.830 3.974 1.00 89.88 92 ALA A N 1
ATOM 691 C CA . ALA A 1 92 ? -15.149 -12.872 5.394 1.00 89.88 92 ALA A CA 1
ATOM 692 C C . ALA A 1 92 ? -16.209 -12.219 6.300 1.00 89.88 92 ALA A C 1
ATOM 694 O O . ALA A 1 92 ? -16.496 -12.725 7.384 1.00 89.88 92 ALA A O 1
ATOM 695 N N . VAL A 1 93 ? -16.810 -11.109 5.857 1.00 90.25 93 VAL A N 1
ATOM 696 C CA . VAL A 1 93 ? -17.730 -10.264 6.639 1.00 90.25 93 VAL A CA 1
ATOM 697 C C . VAL A 1 93 ? -18.914 -11.032 7.238 1.00 90.25 93 VAL A C 1
ATOM 699 O O . VAL A 1 93 ? -19.177 -10.820 8.420 1.00 90.25 93 VAL A O 1
ATOM 702 N N . PRO A 1 94 ? -19.600 -11.947 6.525 1.00 91.00 94 PRO A N 1
ATOM 703 C CA . PRO A 1 94 ? -20.718 -12.709 7.092 1.00 91.00 94 PRO A CA 1
ATOM 704 C C . PRO A 1 94 ? -20.344 -13.580 8.299 1.00 91.00 94 PRO A C 1
ATOM 706 O O . PRO A 1 94 ? -21.215 -13.962 9.076 1.00 91.00 94 PRO A O 1
ATOM 709 N N . HIS A 1 95 ? -19.059 -13.905 8.456 1.00 90.56 95 HIS A N 1
ATOM 710 C CA . HIS A 1 95 ? -18.558 -14.725 9.556 1.00 90.56 95 HIS A CA 1
ATOM 711 C C . HIS A 1 95 ? -18.053 -13.899 10.740 1.00 90.56 95 HIS A C 1
ATOM 713 O O . HIS A 1 95 ? -17.809 -14.469 11.801 1.00 90.56 95 HIS A O 1
ATOM 719 N N . ILE A 1 96 ? -17.920 -12.578 10.585 1.00 91.19 96 ILE A N 1
ATOM 720 C CA . ILE A 1 96 ? -17.546 -11.686 11.680 1.00 91.19 96 ILE A CA 1
ATOM 721 C C . ILE A 1 96 ? -18.683 -11.673 12.701 1.00 91.19 96 ILE A C 1
ATOM 723 O O . ILE A 1 96 ? -19.840 -11.421 12.357 1.00 91.19 96 ILE A O 1
ATOM 727 N N . LYS A 1 97 ? -18.339 -11.918 13.965 1.00 90.62 97 LYS A N 1
ATOM 728 C CA . LYS A 1 97 ? -19.271 -11.883 15.091 1.00 90.62 97 LYS A CA 1
ATOM 729 C C . LYS A 1 97 ? -18.725 -11.003 16.212 1.00 90.62 97 LYS A C 1
ATOM 731 O O . LYS A 1 97 ? -17.504 -10.897 16.356 1.00 90.62 97 LYS A O 1
ATOM 736 N N . PRO A 1 98 ? -19.603 -10.404 17.030 1.00 91.31 98 PRO A N 1
ATOM 737 C CA . PRO A 1 98 ? -19.198 -9.828 18.300 1.00 91.31 98 PRO A CA 1
ATOM 738 C C . PRO A 1 98 ? -18.601 -10.929 19.179 1.00 91.31 98 PRO A C 1
ATOM 740 O O . PRO A 1 98 ? -19.186 -12.004 19.317 1.00 91.31 98 PRO A O 1
ATOM 743 N N . THR A 1 99 ? -17.438 -10.670 19.767 1.00 93.12 99 THR A N 1
ATOM 744 C CA . THR A 1 99 ? -16.763 -11.600 20.680 1.00 93.12 99 THR A CA 1
ATOM 745 C C . THR A 1 99 ? -16.449 -10.915 22.003 1.00 93.12 99 THR A C 1
ATOM 747 O O . THR A 1 99 ? -16.372 -9.682 22.083 1.00 93.12 99 THR A O 1
ATOM 750 N N . ILE A 1 100 ? -16.269 -11.720 23.052 1.00 92.25 100 ILE A N 1
ATOM 751 C CA . ILE A 1 100 ? -15.873 -11.231 24.378 1.00 92.25 100 ILE A CA 1
ATOM 752 C C . ILE A 1 100 ? -14.477 -10.606 24.288 1.00 92.25 100 ILE A C 1
ATOM 754 O O . ILE A 1 100 ? -14.247 -9.531 24.833 1.00 92.25 100 ILE A O 1
ATOM 758 N N . GLU A 1 101 ? -13.586 -11.228 23.521 1.00 92.56 101 GLU A N 1
ATOM 759 C CA . GLU A 1 101 ? -12.228 -10.773 23.243 1.00 92.56 101 GLU A CA 1
ATOM 760 C C . GLU A 1 101 ? -12.235 -9.403 22.563 1.00 92.56 101 GLU A C 1
ATOM 762 O O . GLU A 1 101 ? -11.519 -8.501 22.974 1.00 92.56 101 GLU A O 1
ATOM 767 N N . SER A 1 102 ? -13.102 -9.195 21.568 1.00 92.94 102 SER A N 1
ATOM 768 C CA . SER A 1 102 ? -13.211 -7.907 20.873 1.00 92.94 102 SER A CA 1
ATOM 769 C C . SER A 1 102 ? -13.631 -6.782 21.819 1.00 92.94 102 SER A C 1
ATOM 771 O O . SER A 1 102 ? -13.080 -5.684 21.764 1.00 92.94 102 SER A O 1
ATOM 773 N N . LYS A 1 103 ? -14.559 -7.060 22.740 1.00 93.19 103 LYS A N 1
ATOM 774 C CA . LYS A 1 103 ? -14.957 -6.099 23.775 1.00 93.19 103 LYS A CA 1
ATOM 775 C C . LYS A 1 103 ? -13.851 -5.828 24.786 1.00 93.19 103 LYS A C 1
ATOM 777 O O . LYS A 1 103 ? -13.661 -4.673 25.157 1.00 93.19 103 LYS A O 1
ATOM 782 N 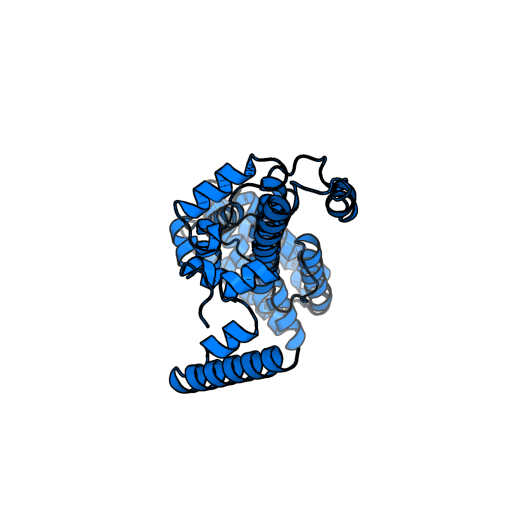N . ALA A 1 104 ? -13.159 -6.874 25.235 1.00 94.62 104 ALA A N 1
ATOM 783 C CA . ALA A 1 104 ? -12.037 -6.747 26.155 1.00 94.62 104 ALA A CA 1
ATOM 784 C C . ALA A 1 104 ? -10.937 -5.881 25.530 1.00 94.62 104 ALA A C 1
ATOM 786 O O . ALA A 1 104 ? -10.573 -4.865 26.104 1.00 94.62 104 ALA A O 1
ATOM 787 N N . ASN A 1 105 ? -10.545 -6.171 24.290 1.00 94.88 105 ASN A N 1
ATOM 788 C CA . ASN A 1 105 ? -9.532 -5.406 23.567 1.00 94.88 105 ASN A CA 1
ATOM 789 C C . ASN A 1 105 ? -9.938 -3.939 23.345 1.00 94.88 105 ASN A C 1
ATOM 791 O O . ASN A 1 105 ? -9.105 -3.042 23.437 1.00 94.88 105 ASN A O 1
ATOM 795 N N . VAL A 1 106 ? -11.215 -3.668 23.047 1.00 95.88 106 VAL A N 1
ATOM 796 C CA . VAL A 1 106 ? -11.732 -2.291 22.934 1.00 95.88 106 VAL A CA 1
ATOM 797 C C . VAL A 1 106 ? -11.651 -1.561 24.269 1.00 95.88 106 VAL A C 1
ATOM 799 O O . VAL A 1 106 ? -11.275 -0.389 24.297 1.00 95.88 106 VAL A O 1
ATOM 802 N N . LYS A 1 107 ? -11.993 -2.241 25.367 1.00 96.19 107 LYS A N 1
ATOM 803 C CA . LYS A 1 107 ? -11.884 -1.686 26.713 1.00 96.19 107 LYS A CA 1
ATOM 804 C C . LYS A 1 107 ? -10.426 -1.409 27.076 1.00 96.19 107 LYS A C 1
ATOM 806 O O . LYS A 1 107 ? -10.132 -0.301 27.500 1.00 96.19 107 LYS A O 1
ATOM 811 N N . ASP A 1 108 ? -9.527 -2.354 26.833 1.00 97.12 108 ASP A N 1
ATOM 812 C CA . ASP A 1 108 ? -8.098 -2.202 27.111 1.00 97.12 108 ASP A CA 1
ATOM 813 C C . ASP A 1 108 ? -7.495 -1.047 26.296 1.00 97.12 108 ASP A C 1
ATOM 815 O O . ASP A 1 108 ? -6.740 -0.232 26.827 1.00 97.12 108 ASP A O 1
ATOM 819 N N . ALA A 1 109 ? -7.881 -0.913 25.021 1.00 96.25 109 ALA A N 1
ATOM 820 C CA . ALA A 1 109 ? -7.478 0.209 24.176 1.00 96.25 109 ALA A CA 1
ATOM 821 C C . ALA A 1 109 ? -8.022 1.552 24.691 1.00 96.25 109 ALA A C 1
ATOM 823 O O . ALA A 1 109 ? -7.306 2.553 24.675 1.00 96.25 109 ALA A O 1
ATOM 824 N N . LEU A 1 110 ? -9.271 1.587 25.170 1.00 97.44 110 LEU A N 1
ATOM 825 C CA . LEU A 1 110 ? -9.844 2.778 25.794 1.00 97.44 110 LEU A CA 1
ATOM 826 C C . LEU A 1 110 ? -9.107 3.132 27.091 1.00 97.44 110 LEU A C 1
ATOM 828 O O . LEU A 1 110 ? -8.738 4.288 27.270 1.00 97.44 110 LEU A O 1
ATOM 832 N N . ASP A 1 111 ? -8.868 2.165 27.973 1.00 97.62 111 ASP A N 1
ATOM 833 C CA . ASP A 1 111 ? -8.186 2.379 29.251 1.00 97.62 111 ASP A CA 1
ATOM 834 C C . ASP A 1 111 ? -6.749 2.887 29.025 1.00 97.62 111 ASP A C 1
ATOM 836 O O . ASP A 1 111 ? -6.322 3.856 29.660 1.00 97.62 111 ASP A O 1
ATOM 840 N N . ALA A 1 112 ? -6.034 2.326 28.043 1.00 96.75 112 ALA A N 1
ATOM 841 C CA . ALA A 1 112 ? -4.719 2.807 27.623 1.00 96.75 112 ALA A CA 1
ATOM 842 C C . ALA A 1 112 ? -4.769 4.247 27.078 1.00 96.75 112 ALA A C 1
ATOM 844 O O . ALA A 1 112 ? -3.969 5.094 27.484 1.00 96.75 112 ALA A O 1
ATOM 845 N N . ALA A 1 113 ? -5.744 4.562 26.221 1.00 96.06 113 ALA A N 1
ATOM 846 C CA . ALA A 1 113 ? -5.942 5.913 25.703 1.00 96.06 113 ALA A CA 1
ATOM 847 C C . ALA A 1 113 ? -6.273 6.919 26.820 1.00 96.06 113 ALA A C 1
ATOM 849 O O . ALA A 1 113 ? -5.796 8.055 26.823 1.00 96.06 113 ALA A O 1
ATOM 850 N N . LEU A 1 114 ? -7.062 6.506 27.814 1.00 95.81 114 LEU A N 1
ATOM 851 C CA . LEU A 1 114 ? -7.401 7.319 28.980 1.00 95.81 114 LEU A CA 1
ATOM 852 C C . LEU A 1 114 ? -6.227 7.509 29.946 1.00 95.81 114 LEU A C 1
ATOM 854 O O . LEU A 1 114 ? -6.231 8.492 30.684 1.00 95.81 114 LEU A O 1
ATOM 858 N N . ALA A 1 115 ? -5.215 6.648 29.898 1.00 96.31 115 ALA A N 1
ATOM 859 C CA . ALA A 1 115 ? -3.952 6.836 30.602 1.00 96.31 115 ALA A CA 1
ATOM 860 C C . ALA A 1 115 ? -2.930 7.671 29.803 1.00 96.31 115 ALA A C 1
ATOM 862 O O . ALA A 1 115 ? -1.966 8.163 30.388 1.00 96.31 115 ALA A O 1
ATOM 863 N N . ASN A 1 116 ? -3.124 7.867 28.490 1.00 94.38 116 ASN A N 1
ATOM 864 C CA . ASN A 1 116 ? -2.192 8.619 27.646 1.00 94.38 116 ASN A CA 1
ATOM 865 C C . ASN A 1 116 ? -2.153 10.107 28.059 1.00 94.38 116 ASN A C 1
ATOM 867 O O . ASN A 1 116 ? -3.166 10.792 27.889 1.00 94.38 116 ASN A O 1
ATOM 871 N N . PRO A 1 117 ? -1.023 10.648 28.560 1.00 93.69 117 PRO A N 1
ATOM 872 C CA . PRO A 1 117 ? -0.930 12.035 29.023 1.00 93.69 117 PRO A CA 1
ATOM 873 C C . PRO A 1 117 ? -1.027 13.076 27.896 1.00 93.69 117 PRO A C 1
ATOM 875 O O . PRO A 1 117 ? -1.344 14.231 28.167 1.00 93.69 117 PRO A O 1
ATOM 878 N N . GLU A 1 118 ? -0.792 12.691 26.640 1.00 93.69 118 GLU A N 1
ATOM 879 C CA . GLU A 1 118 ? -0.891 13.588 25.480 1.00 93.69 118 GLU A CA 1
ATOM 880 C C . GLU A 1 118 ? -2.344 13.820 25.029 1.00 93.69 118 GLU A C 1
ATOM 882 O O . GLU A 1 118 ? -2.630 14.741 24.258 1.00 93.69 118 GLU A O 1
ATOM 887 N N . LEU A 1 119 ? -3.281 12.995 25.508 1.00 93.81 119 LEU A N 1
ATOM 888 C CA . LEU A 1 119 ? -4.693 13.105 25.172 1.00 93.81 119 LEU A CA 1
ATOM 889 C C . LEU A 1 119 ? -5.378 14.153 26.065 1.00 93.81 119 LEU A C 1
ATOM 891 O O . LEU A 1 119 ? -5.453 14.010 27.284 1.00 93.81 119 LEU A O 1
ATOM 895 N N . LEU A 1 120 ? -5.915 15.209 25.453 1.00 95.19 120 LEU A N 1
ATOM 896 C CA . LEU A 1 120 ? -6.648 16.259 26.169 1.00 95.19 120 LEU A CA 1
ATOM 897 C C . LEU A 1 120 ? -7.918 15.708 26.833 1.00 95.19 120 LEU A C 1
ATOM 899 O O . LEU A 1 120 ? -8.587 14.839 26.276 1.00 95.19 120 LEU A O 1
ATOM 903 N N . ASP A 1 121 ? -8.336 16.288 27.959 1.00 96.12 121 ASP A N 1
ATOM 904 C CA . ASP A 1 121 ? -9.549 15.854 28.672 1.00 96.12 121 ASP A CA 1
ATOM 905 C C . ASP A 1 121 ? -10.824 15.957 27.822 1.00 96.12 121 ASP A C 1
ATOM 907 O O . ASP A 1 121 ? -11.724 15.121 27.921 1.00 96.12 121 ASP A O 1
ATOM 911 N N . SER A 1 122 ? -10.906 16.957 26.940 1.00 95.12 122 SER A N 1
ATOM 912 C CA . SER A 1 122 ? -11.989 17.060 25.956 1.00 95.12 122 SER A CA 1
ATOM 913 C C . SER A 1 122 ? -11.984 15.882 24.975 1.00 95.12 122 SER A C 1
ATOM 915 O O . SER A 1 122 ? -13.046 15.360 24.639 1.00 95.12 122 SER A O 1
ATOM 917 N N . HIS A 1 123 ? -10.805 15.419 24.552 1.00 96.69 123 HIS A N 1
ATOM 918 C CA . HIS A 1 123 ? -10.634 14.281 23.648 1.00 96.69 123 HIS A CA 1
ATOM 919 C C . HIS A 1 123 ? -10.910 12.949 24.348 1.00 96.69 123 HIS A C 1
ATOM 921 O O . HIS A 1 123 ? -11.533 12.078 23.742 1.00 96.69 123 HIS A O 1
ATOM 927 N N . ARG A 1 124 ? -10.561 12.817 25.636 1.00 97.12 124 ARG A N 1
ATOM 928 C CA . ARG A 1 124 ? -10.960 11.668 26.470 1.00 97.12 124 ARG A CA 1
ATOM 929 C C . ARG A 1 124 ? -12.478 11.496 26.485 1.00 97.12 124 ARG A C 1
ATOM 931 O O . ARG A 1 124 ? -12.967 10.404 26.214 1.00 97.12 124 ARG A O 1
ATOM 938 N N . LYS A 1 125 ? -13.225 12.584 26.711 1.00 96.94 125 LYS A N 1
ATOM 939 C CA . LYS A 1 125 ? -14.700 12.572 26.700 1.00 96.94 125 LYS A CA 1
ATOM 940 C C . LYS A 1 125 ? -15.274 12.197 25.333 1.00 96.94 125 LYS A C 1
ATOM 942 O O . LYS A 1 125 ? -16.257 11.467 25.268 1.00 96.94 125 LYS A O 1
ATOM 947 N N . ILE A 1 126 ? -14.668 12.677 24.244 1.00 96.06 126 ILE A N 1
ATOM 948 C CA . ILE A 1 126 ? -15.076 12.305 22.879 1.00 96.06 126 ILE A CA 1
ATOM 949 C C . ILE A 1 126 ? -14.854 10.808 22.648 1.00 96.06 126 ILE A C 1
ATOM 951 O O . ILE A 1 126 ? -15.761 10.134 22.166 1.00 96.06 126 ILE A O 1
ATOM 955 N N . LEU A 1 127 ? -13.676 10.287 22.998 1.00 96.50 127 LEU A N 1
ATOM 956 C CA . LEU A 1 127 ? -13.336 8.879 22.814 1.00 96.50 127 LEU A CA 1
ATOM 957 C C . LEU A 1 127 ? -14.248 7.964 23.642 1.00 96.50 127 LEU A C 1
ATOM 959 O O . LEU A 1 127 ? -14.812 7.021 23.092 1.00 96.50 127 LEU A O 1
ATOM 963 N N . GLN A 1 128 ? -14.465 8.294 24.919 1.00 96.94 128 GLN A N 1
ATOM 964 C CA . GLN A 1 128 ? -15.432 7.606 25.781 1.00 96.94 128 GLN A CA 1
ATOM 965 C C . GLN A 1 128 ? -16.831 7.636 25.168 1.00 96.94 128 GLN A C 1
ATOM 967 O O . GLN A 1 128 ? -17.432 6.588 24.975 1.00 96.94 128 GLN A O 1
ATOM 972 N N . GLY A 1 129 ? -17.315 8.810 24.749 1.00 96.88 129 GLY A N 1
ATOM 973 C CA . GLY A 1 129 ? -18.631 8.939 24.126 1.00 96.88 129 GLY A CA 1
ATOM 974 C C . GLY A 1 129 ? -18.782 8.115 22.843 1.00 96.88 129 GLY A C 1
ATOM 975 O O . GLY A 1 129 ? -19.858 7.569 22.592 1.00 96.88 129 GLY A O 1
ATOM 976 N N . ILE A 1 130 ? -17.717 7.980 22.042 1.00 94.75 130 ILE A N 1
ATOM 977 C CA . ILE A 1 130 ? -17.698 7.082 20.879 1.00 94.75 130 ILE A CA 1
ATOM 978 C C . ILE A 1 130 ? -17.866 5.632 21.337 1.00 94.75 130 ILE A C 1
ATOM 980 O O . ILE A 1 130 ? -18.748 4.949 20.814 1.00 94.75 130 ILE A O 1
ATOM 984 N N . VAL A 1 131 ? -17.064 5.169 22.300 1.00 95.31 131 VAL A N 1
ATOM 985 C CA . VAL A 1 131 ? -17.129 3.782 22.785 1.00 95.31 131 VAL A CA 1
ATOM 986 C C . VAL A 1 131 ? -18.493 3.495 23.415 1.00 95.31 131 VAL A C 1
ATOM 988 O O . VAL A 1 131 ? -19.188 2.582 22.972 1.00 95.31 131 VAL A O 1
ATOM 991 N N . ASP A 1 132 ? -18.941 4.338 24.341 1.00 94.88 132 ASP A N 1
ATOM 992 C CA . ASP A 1 132 ? -20.217 4.199 25.045 1.00 94.88 132 ASP A CA 1
ATOM 993 C C . ASP A 1 132 ? -21.405 4.175 24.085 1.00 94.88 132 ASP A C 1
ATOM 995 O O . ASP A 1 132 ? -22.328 3.383 24.246 1.00 94.88 132 ASP A O 1
ATOM 999 N N . THR A 1 133 ? -21.396 5.021 23.053 1.00 93.81 133 THR A N 1
ATOM 1000 C CA . THR A 1 133 ? -22.508 5.081 22.096 1.00 93.81 133 THR A CA 1
ATOM 1001 C C . THR A 1 133 ? -22.488 3.892 21.142 1.00 93.81 133 THR A C 1
ATOM 1003 O O . THR A 1 133 ? -23.531 3.305 20.855 1.00 93.81 133 THR A O 1
ATOM 1006 N N . ARG A 1 134 ? -21.312 3.550 20.604 1.00 91.50 134 ARG A N 1
ATOM 1007 C CA . ARG A 1 134 ? -21.194 2.605 19.487 1.00 91.50 134 ARG A CA 1
ATOM 1008 C C . ARG A 1 134 ? -21.099 1.151 19.933 1.00 91.50 134 ARG A C 1
ATOM 1010 O O . ARG A 1 134 ? -21.527 0.276 19.188 1.00 91.50 134 ARG A O 1
ATOM 1017 N N . PHE A 1 135 ? -20.606 0.893 21.143 1.00 93.12 135 PHE A N 1
ATOM 1018 C CA . PHE A 1 135 ? -20.425 -0.460 21.672 1.00 93.12 135 PHE A CA 1
ATOM 1019 C C . PHE A 1 135 ? -21.508 -0.881 22.679 1.00 93.12 135 PHE A C 1
ATOM 1021 O O . PHE A 1 135 ? -21.532 -2.039 23.092 1.00 93.12 135 PHE A O 1
ATOM 1028 N N . LYS A 1 136 ? -22.473 -0.008 23.017 1.00 90.38 136 LYS A N 1
ATOM 1029 C CA . LYS A 1 136 ? -23.583 -0.338 23.938 1.00 90.38 136 LYS A CA 1
ATOM 1030 C C . LYS A 1 136 ? -24.377 -1.583 23.535 1.00 90.38 136 LYS A C 1
ATOM 1032 O O . LYS A 1 136 ? -24.772 -2.357 24.396 1.00 90.38 136 LYS A O 1
ATOM 1037 N N . ARG A 1 137 ? -24.628 -1.754 22.235 1.00 90.62 137 ARG A N 1
ATOM 1038 C CA . ARG A 1 137 ? -25.361 -2.898 21.657 1.00 90.62 137 ARG A CA 1
ATOM 1039 C C . ARG A 1 137 ? -24.451 -3.753 20.778 1.00 90.62 137 ARG A C 1
ATOM 1041 O O . ARG A 1 137 ? -24.894 -4.297 19.775 1.00 90.62 137 ARG A O 1
ATOM 1048 N N . TYR A 1 138 ? -23.164 -3.824 21.128 1.00 91.94 138 TYR A N 1
ATOM 1049 C CA . TYR A 1 138 ? -22.159 -4.508 20.314 1.00 91.94 138 TYR A CA 1
ATOM 1050 C C . TYR A 1 138 ? -22.513 -5.977 20.046 1.00 91.94 138 TYR A C 1
ATOM 1052 O O . TYR A 1 138 ? -22.338 -6.437 18.926 1.00 91.94 138 TYR A O 1
ATOM 1060 N N . ASP A 1 139 ? -23.081 -6.682 21.033 1.00 92.06 139 ASP A N 1
ATOM 1061 C CA . ASP A 1 139 ? -23.469 -8.100 20.904 1.00 92.06 139 ASP A CA 1
ATOM 1062 C C . ASP A 1 139 ? -24.586 -8.351 19.890 1.00 92.06 139 ASP A C 1
ATOM 1064 O O . ASP A 1 139 ? -24.777 -9.477 19.443 1.00 92.06 139 ASP A O 1
ATOM 1068 N N . GLU A 1 140 ? -25.342 -7.313 19.544 1.00 92.69 140 GLU A N 1
ATOM 1069 C CA . GLU A 1 140 ? -26.484 -7.408 18.638 1.00 92.69 140 GLU A CA 1
ATOM 1070 C C . GLU A 1 140 ? -26.094 -7.111 17.184 1.00 92.69 140 GLU A C 1
ATOM 1072 O O . GLU A 1 140 ? -26.934 -7.186 16.286 1.00 92.69 140 GLU A O 1
ATOM 1077 N N . LEU A 1 141 ? -24.836 -6.732 16.938 1.00 92.94 141 LEU A N 1
ATOM 1078 C CA . LEU A 1 141 ? -24.362 -6.369 15.610 1.00 92.94 141 LEU A CA 1
ATOM 1079 C C . LEU A 1 141 ? -24.054 -7.623 14.787 1.00 92.94 141 LEU A C 1
ATOM 1081 O O . LEU A 1 141 ? -23.272 -8.481 15.192 1.00 92.94 141 LEU A O 1
ATOM 1085 N N . ASP A 1 142 ? -24.626 -7.693 13.588 1.00 92.12 142 ASP A N 1
ATOM 1086 C CA . ASP A 1 142 ? -24.207 -8.656 12.574 1.00 92.12 142 ASP A CA 1
ATOM 1087 C C . ASP A 1 142 ? -22.885 -8.230 11.908 1.00 92.12 142 ASP A C 1
ATOM 1089 O O . ASP A 1 142 ? -22.397 -7.107 12.080 1.00 92.12 142 ASP A O 1
ATOM 1093 N N . GLY A 1 143 ? -22.289 -9.119 11.111 1.00 89.62 143 GLY A N 1
ATOM 1094 C CA . GLY A 1 143 ? -21.021 -8.841 10.435 1.00 89.62 143 GLY A CA 1
ATOM 1095 C C . GLY A 1 143 ? -21.051 -7.584 9.555 1.00 89.62 143 GLY A C 1
ATOM 1096 O O . GLY A 1 143 ? -20.086 -6.815 9.524 1.00 89.62 143 GLY A O 1
ATOM 1097 N N . ALA A 1 144 ? -22.176 -7.306 8.887 1.00 90.19 144 ALA A N 1
ATOM 1098 C CA . ALA A 1 144 ? -22.333 -6.107 8.066 1.00 90.19 144 ALA A CA 1
ATOM 1099 C C . ALA A 1 144 ? -22.369 -4.826 8.918 1.00 90.19 144 ALA A C 1
ATOM 1101 O O . ALA A 1 144 ? -21.776 -3.812 8.541 1.00 90.19 144 ALA A O 1
ATOM 1102 N N . ALA A 1 145 ? -23.042 -4.857 10.068 1.00 93.06 145 ALA A N 1
ATOM 1103 C CA . ALA A 1 145 ? -23.082 -3.764 11.027 1.00 93.06 145 ALA A CA 1
ATOM 1104 C C . ALA A 1 145 ? -21.716 -3.549 11.694 1.00 93.06 145 ALA A C 1
ATOM 1106 O O . ALA A 1 145 ? -21.278 -2.405 11.806 1.00 93.06 145 ALA A O 1
ATOM 1107 N N . LEU A 1 146 ? -20.993 -4.621 12.028 1.00 93.19 146 LEU A N 1
ATOM 1108 C CA . LEU A 1 146 ? -19.617 -4.557 12.529 1.00 93.19 146 LEU A CA 1
ATOM 1109 C C . LEU A 1 146 ? -18.660 -3.948 11.499 1.00 93.19 146 LEU A C 1
ATOM 1111 O O . LEU A 1 146 ? -17.841 -3.092 11.834 1.00 93.19 146 LEU A O 1
ATOM 1115 N N . LYS A 1 147 ? -18.798 -4.308 10.218 1.00 90.19 147 LYS A N 1
ATOM 1116 C CA . LYS A 1 147 ? -17.995 -3.711 9.143 1.00 90.19 147 LYS A CA 1
ATOM 1117 C C . LYS A 1 147 ? -18.320 -2.231 8.913 1.00 90.19 147 LYS A C 1
ATOM 1119 O O . LYS A 1 147 ? -17.424 -1.437 8.600 1.00 90.19 147 LYS A O 1
ATOM 1124 N N . ARG A 1 148 ? -19.588 -1.842 9.072 1.00 92.06 148 ARG A N 1
ATOM 1125 C CA . ARG A 1 148 ? -20.011 -0.434 9.052 1.00 92.06 148 ARG A CA 1
ATOM 1126 C C . ARG A 1 148 ? -19.407 0.334 10.224 1.00 92.06 148 ARG A C 1
ATOM 1128 O O . ARG A 1 148 ? -18.770 1.353 9.978 1.00 92.06 148 ARG A O 1
ATOM 1135 N N . LEU A 1 149 ? -19.498 -0.194 11.446 1.00 94.56 149 LEU A N 1
ATOM 1136 C CA . LEU A 1 149 ? -18.871 0.383 12.639 1.00 94.56 149 LEU A CA 1
ATOM 1137 C C . LEU A 1 149 ? -17.358 0.573 12.448 1.00 94.56 149 LEU A C 1
ATOM 1139 O O . LEU A 1 149 ? -16.825 1.651 12.693 1.00 94.56 149 LEU A O 1
ATOM 1143 N N . ASP A 1 150 ? -16.672 -0.436 11.919 1.00 92.25 150 ASP A N 1
ATOM 1144 C CA . ASP A 1 150 ? -15.258 -0.351 11.553 1.00 92.25 150 ASP A CA 1
ATOM 1145 C C . ASP A 1 150 ? -14.968 0.794 10.573 1.00 92.25 150 ASP A C 1
ATOM 1147 O O . ASP A 1 150 ? -14.060 1.607 10.763 1.00 92.25 150 ASP A O 1
ATOM 1151 N N . SER A 1 151 ? -15.779 0.909 9.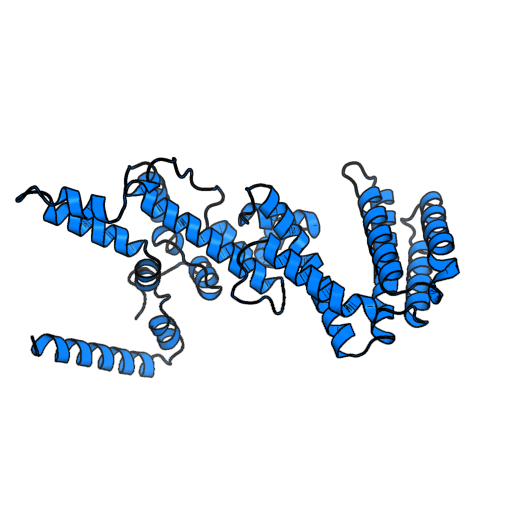526 1.00 91.12 151 SER A N 1
ATOM 1152 C CA . SER A 1 151 ? -15.633 1.973 8.533 1.00 91.12 151 SER A CA 1
ATOM 1153 C C . SER A 1 151 ? -15.893 3.362 9.131 1.00 91.12 151 SER A C 1
ATOM 1155 O O . SER A 1 151 ? -15.168 4.308 8.802 1.00 91.12 151 SER A O 1
ATOM 1157 N N . GLU A 1 152 ? -16.872 3.479 10.033 1.00 94.44 152 GLU A N 1
ATOM 1158 C CA . GLU A 1 152 ? -17.197 4.696 10.783 1.00 94.44 152 GLU A CA 1
ATOM 1159 C C . GLU A 1 152 ? -16.043 5.130 11.694 1.00 94.44 152 GLU A C 1
ATOM 1161 O O . GLU A 1 152 ? -15.615 6.282 11.610 1.00 94.44 152 GLU A O 1
ATOM 1166 N N . LEU A 1 153 ? -15.478 4.221 12.500 1.00 95.19 153 LEU A N 1
ATOM 1167 C CA . LEU A 1 153 ? -14.322 4.512 13.361 1.00 95.19 153 LEU A CA 1
ATOM 1168 C C . LEU A 1 153 ? -13.128 4.999 12.534 1.00 95.19 153 LEU A C 1
ATOM 1170 O O . LEU A 1 153 ? -12.538 6.040 12.826 1.00 95.19 153 LEU A O 1
ATOM 1174 N N . GLY A 1 154 ? -12.835 4.314 11.425 1.00 92.12 154 GLY A N 1
ATOM 1175 C CA . GLY A 1 154 ? -11.767 4.732 10.521 1.00 92.12 154 GLY A CA 1
ATOM 1176 C C . GLY A 1 154 ? -12.036 6.095 9.867 1.00 92.12 154 GLY A C 1
ATOM 1177 O O . GLY A 1 154 ? -11.102 6.853 9.600 1.00 92.12 154 GLY A O 1
ATOM 1178 N N . HIS A 1 155 ? -13.298 6.430 9.583 1.00 92.25 155 HIS A N 1
ATOM 1179 C CA . HIS A 1 155 ? -13.677 7.750 9.077 1.00 92.25 155 HIS A CA 1
ATOM 1180 C C . HIS A 1 155 ? -13.489 8.838 10.142 1.00 92.25 155 HIS A C 1
ATOM 1182 O O . HIS A 1 155 ? -12.899 9.877 9.837 1.00 92.25 155 HIS A O 1
ATOM 1188 N N . LEU A 1 156 ? -13.923 8.588 11.380 1.00 93.94 156 LEU A N 1
ATOM 1189 C CA . LEU A 1 156 ? -13.741 9.502 12.508 1.00 93.94 156 LEU A CA 1
ATOM 1190 C C . LEU A 1 156 ? -12.258 9.782 12.765 1.00 93.94 156 LEU A C 1
ATOM 1192 O O . LEU A 1 156 ? -11.872 10.948 12.817 1.00 93.94 156 LEU A O 1
ATOM 1196 N N . ALA A 1 157 ? -11.413 8.749 12.820 1.00 93.12 157 ALA A N 1
ATOM 1197 C CA . ALA A 1 157 ? -9.968 8.914 12.975 1.00 93.12 157 ALA A CA 1
ATOM 1198 C C . ALA A 1 157 ? -9.379 9.817 11.874 1.00 93.12 157 ALA A C 1
ATOM 1200 O O . ALA A 1 157 ? -8.708 10.812 12.144 1.00 93.12 157 ALA A O 1
ATOM 1201 N N . ARG A 1 158 ? -9.708 9.549 10.600 1.00 90.50 158 ARG A N 1
ATOM 1202 C CA . ARG A 1 158 ? -9.249 10.383 9.472 1.00 90.50 158 ARG A CA 1
ATOM 1203 C C . ARG A 1 158 ? -9.716 11.835 9.559 1.00 90.50 158 ARG A C 1
ATOM 1205 O O . ARG A 1 158 ? -8.962 12.716 9.152 1.00 90.50 158 ARG A O 1
ATOM 1212 N N . LYS A 1 159 ? -10.932 12.083 10.054 1.00 91.19 159 LYS A N 1
ATOM 1213 C CA . LYS A 1 159 ? -11.470 13.437 10.241 1.00 91.19 159 LYS A CA 1
ATOM 1214 C C . LYS A 1 159 ? -10.594 14.235 11.213 1.00 91.19 159 LYS A C 1
ATOM 1216 O O . LYS A 1 159 ? -10.195 15.352 10.881 1.00 91.19 159 LYS A O 1
ATOM 1221 N N . TRP A 1 160 ? -10.231 13.629 12.343 1.00 91.88 160 TRP A N 1
ATOM 1222 C CA . TRP A 1 160 ? -9.347 14.232 13.346 1.00 91.88 160 TRP A CA 1
ATOM 1223 C C . TRP A 1 160 ? -7.898 14.384 12.870 1.00 91.88 160 TRP A C 1
ATOM 1225 O O . TRP A 1 160 ? -7.208 15.296 13.294 1.00 91.88 160 TRP A O 1
ATOM 1235 N N . ARG A 1 161 ? -7.443 13.574 11.908 1.00 88.50 161 ARG A N 1
ATOM 1236 C CA . ARG A 1 161 ? -6.090 13.674 11.324 1.00 88.50 161 ARG A CA 1
ATOM 1237 C C . ARG A 1 161 ? -5.965 14.619 10.116 1.00 88.50 161 ARG A C 1
ATOM 1239 O O . ARG A 1 161 ? -4.925 14.626 9.456 1.00 88.50 161 ARG A O 1
ATOM 1246 N N . SER A 1 162 ? -7.019 15.346 9.745 1.00 84.56 162 SER A N 1
ATOM 1247 C CA . SER A 1 162 ? -7.038 16.162 8.517 1.00 84.56 162 SER A CA 1
ATOM 1248 C C . SER A 1 162 ? -6.015 17.321 8.529 1.00 84.56 162 SER A C 1
ATOM 1250 O O . SER A 1 162 ? -5.386 17.600 9.540 1.00 84.56 162 SER A O 1
ATOM 1252 N N . GLY A 1 163 ? -5.772 17.965 7.379 1.00 63.84 163 GLY A N 1
ATOM 1253 C CA . GLY A 1 163 ? -4.537 18.724 7.084 1.00 63.84 163 GLY A CA 1
ATOM 1254 C C . GLY A 1 163 ? -4.125 19.861 8.034 1.00 63.84 163 GLY A C 1
ATOM 1255 O O . GLY A 1 163 ? -2.945 20.199 8.050 1.00 63.84 163 GLY A O 1
ATOM 1256 N N . ASN A 1 164 ? -5.043 20.393 8.845 1.00 79.00 164 ASN A N 1
ATOM 1257 C CA . ASN A 1 164 ? -4.768 21.438 9.843 1.00 79.00 164 ASN A CA 1
ATOM 1258 C C . ASN A 1 164 ? -4.910 20.935 11.294 1.00 79.00 164 ASN A C 1
ATOM 1260 O O . ASN A 1 164 ? -5.045 21.738 12.212 1.00 79.00 164 ASN A O 1
ATOM 1264 N N . ALA A 1 165 ? -4.915 19.616 11.498 1.00 85.19 165 ALA A N 1
ATOM 1265 C CA . ALA A 1 165 ? -5.043 18.986 12.806 1.00 85.19 165 ALA A CA 1
ATOM 1266 C C . ALA A 1 165 ? -3.877 19.355 13.729 1.00 85.19 165 ALA A C 1
ATOM 1268 O O . ALA A 1 165 ? -2.699 19.226 13.357 1.00 85.19 165 ALA A O 1
ATOM 1269 N N . SER A 1 166 ? -4.216 19.765 14.949 1.00 89.31 166 SER A N 1
ATOM 1270 C CA . SER A 1 166 ? -3.252 19.997 16.021 1.00 89.31 166 SER A CA 1
ATOM 1271 C C . SER A 1 166 ? -2.574 18.682 16.449 1.00 89.31 166 SER A C 1
ATOM 1273 O O . SER A 1 166 ? -3.055 17.594 16.113 1.00 89.31 166 SER A O 1
ATOM 1275 N N . PRO A 1 167 ? -1.439 18.727 17.173 1.00 87.88 167 PRO A N 1
ATOM 1276 C CA . PRO A 1 167 ? -0.820 17.517 17.716 1.00 87.88 167 PRO A CA 1
ATOM 1277 C C . PRO A 1 167 ? -1.793 16.660 18.540 1.00 87.88 167 PRO A C 1
ATOM 1279 O O . PRO A 1 167 ? -1.856 15.455 18.325 1.00 87.88 167 PRO A O 1
ATOM 1282 N N . SER A 1 168 ? -2.624 17.276 19.384 1.00 88.56 168 SER A N 1
ATOM 1283 C CA . SER A 1 168 ? -3.611 16.565 20.206 1.00 88.56 168 SER A CA 1
ATOM 1284 C C . SER A 1 168 ? -4.756 15.943 19.397 1.00 88.56 168 SER A C 1
ATOM 1286 O O . SER A 1 168 ? -5.288 14.906 19.796 1.00 88.56 168 SER A O 1
ATOM 1288 N N . ASP A 1 169 ? -5.141 16.532 18.258 1.00 92.88 169 ASP A N 1
ATOM 1289 C CA . ASP A 1 169 ? -6.115 15.925 17.335 1.00 92.88 169 ASP A CA 1
ATOM 1290 C C . ASP A 1 169 ? -5.545 14.660 16.680 1.00 92.88 169 ASP A C 1
ATOM 1292 O O . ASP A 1 169 ? -6.260 13.681 16.451 1.00 92.88 169 ASP A O 1
ATOM 1296 N N . LYS A 1 170 ? -4.236 14.659 16.393 1.00 91.62 170 LYS A N 1
ATOM 1297 C CA . LYS A 1 170 ? -3.537 13.478 15.871 1.00 91.62 170 LYS A CA 1
ATOM 1298 C C . LYS A 1 170 ? -3.475 12.379 16.924 1.00 91.62 170 LYS A C 1
ATOM 1300 O O . LYS A 1 170 ? -3.804 11.250 16.582 1.00 91.62 170 LYS A O 1
ATOM 1305 N N . THR A 1 171 ? -3.179 12.720 18.180 1.00 93.50 171 THR A N 1
ATOM 1306 C CA . THR A 1 171 ? -3.250 11.773 19.302 1.00 93.50 171 THR A CA 1
ATOM 1307 C C . THR A 1 171 ? -4.647 11.159 19.406 1.00 93.50 171 THR A C 1
ATOM 1309 O O . THR A 1 171 ? -4.774 9.942 19.408 1.00 93.50 171 THR A O 1
ATOM 1312 N N . LEU A 1 172 ? -5.720 11.962 19.366 1.00 95.19 172 LEU A N 1
ATOM 1313 C CA . LEU A 1 172 ? -7.090 11.428 19.351 1.00 95.19 172 LEU A CA 1
ATOM 1314 C C . LEU A 1 172 ? -7.347 10.509 18.144 1.00 95.19 172 LEU A C 1
ATOM 1316 O O . LEU A 1 172 ? -7.965 9.457 18.291 1.00 95.19 172 LEU A O 1
ATOM 1320 N N . SER A 1 173 ? -6.876 10.876 16.948 1.00 94.38 173 SER A N 1
ATOM 1321 C CA . SER A 1 173 ? -6.973 9.996 15.778 1.00 94.38 173 SER A CA 1
ATOM 1322 C C . SER A 1 173 ? -6.271 8.658 16.004 1.00 94.38 173 SER A C 1
ATOM 1324 O O . SER A 1 173 ? -6.783 7.649 15.522 1.00 94.38 173 SER A O 1
ATOM 1326 N N . ASP A 1 174 ? -5.096 8.656 16.628 1.00 93.50 174 ASP A N 1
ATOM 1327 C CA . ASP A 1 174 ? -4.323 7.443 16.889 1.00 93.50 174 ASP A CA 1
ATOM 1328 C C . ASP A 1 174 ? -5.052 6.552 17.904 1.00 93.50 174 ASP A C 1
ATOM 1330 O O . ASP A 1 174 ? -5.218 5.360 17.652 1.00 93.50 174 ASP A O 1
ATOM 1334 N N . GLU A 1 175 ? -5.640 7.130 18.953 1.00 96.81 175 GLU A N 1
ATOM 1335 C CA . GLU A 1 175 ? -6.426 6.357 19.922 1.00 96.81 175 GLU A CA 1
ATOM 1336 C C . GLU A 1 175 ? -7.726 5.782 19.339 1.00 96.81 175 GLU A C 1
ATOM 1338 O O . GLU A 1 175 ? -8.108 4.655 19.656 1.00 96.81 175 GLU A O 1
ATOM 1343 N N . ILE A 1 176 ? -8.387 6.487 18.412 1.00 96.69 176 ILE A N 1
ATOM 1344 C CA . ILE A 1 176 ? -9.530 5.914 17.677 1.00 96.69 176 ILE A CA 1
ATOM 1345 C C . ILE A 1 176 ? -9.076 4.716 16.824 1.00 96.69 176 ILE A C 1
ATOM 1347 O O . ILE A 1 176 ? -9.804 3.725 16.729 1.00 96.69 176 ILE A O 1
ATOM 1351 N N . TYR A 1 177 ? -7.885 4.776 16.213 1.00 95.00 177 TYR A N 1
ATOM 1352 C CA . TYR A 1 177 ? -7.328 3.631 15.488 1.00 95.00 177 TYR A CA 1
ATOM 1353 C C . TYR A 1 177 ? -6.985 2.466 16.419 1.00 95.00 177 TYR A C 1
ATOM 1355 O O . TYR A 1 177 ? -7.223 1.326 16.026 1.00 95.00 177 TYR A O 1
ATOM 1363 N N . ASN A 1 178 ? -6.492 2.725 17.632 1.00 94.69 178 ASN A N 1
ATOM 1364 C CA . ASN A 1 178 ? -6.214 1.685 18.626 1.00 94.69 178 ASN A CA 1
ATOM 1365 C C . ASN A 1 178 ? -7.499 0.964 19.050 1.00 94.69 178 ASN A C 1
ATOM 1367 O O . ASN A 1 178 ? -7.556 -0.263 19.021 1.00 94.69 178 ASN A O 1
ATOM 1371 N N . VAL A 1 179 ? -8.572 1.712 19.331 1.00 96.56 179 VAL A N 1
ATOM 1372 C CA . VAL A 1 179 ? -9.900 1.137 19.612 1.00 96.56 179 VAL A CA 1
ATOM 1373 C C . VAL A 1 179 ? -10.408 0.305 18.430 1.00 96.56 179 VAL A C 1
ATOM 1375 O O . VAL A 1 179 ? -10.880 -0.820 18.602 1.00 96.56 179 VAL A O 1
ATOM 1378 N N . GLN A 1 180 ? -10.286 0.829 17.208 1.00 95.00 180 GLN A N 1
ATOM 1379 C CA . GLN A 1 180 ? -10.654 0.104 15.992 1.00 95.00 180 GLN A CA 1
ATOM 1380 C C . GLN A 1 180 ? -9.835 -1.187 15.811 1.00 95.00 180 GLN A C 1
ATOM 1382 O O . GLN A 1 180 ? -10.383 -2.203 15.384 1.00 95.00 180 GLN A O 1
ATOM 1387 N N . ALA A 1 181 ? -8.534 -1.150 16.100 1.00 91.44 181 ALA A N 1
ATOM 1388 C CA . ALA A 1 181 ? -7.641 -2.298 15.998 1.00 91.44 181 ALA A CA 1
ATOM 1389 C C . ALA A 1 181 ? -7.999 -3.372 17.030 1.00 91.44 181 ALA A C 1
ATOM 1391 O O . ALA A 1 181 ? -8.220 -4.515 16.636 1.00 91.44 181 ALA A O 1
ATOM 1392 N N . GLY A 1 182 ? -8.186 -2.990 18.298 1.00 91.94 182 GLY A N 1
ATOM 1393 C CA . GLY A 1 182 ? -8.605 -3.913 19.355 1.00 91.94 182 GLY A CA 1
ATOM 1394 C C . GLY A 1 182 ? -9.916 -4.626 19.013 1.00 91.94 182 GLY A C 1
ATOM 1395 O O . GLY A 1 182 ? -10.019 -5.848 19.143 1.00 91.94 182 GLY A O 1
ATOM 1396 N N . MET A 1 183 ? -10.884 -3.891 18.449 1.00 93.88 183 MET A N 1
ATOM 1397 C CA . MET A 1 183 ? -12.127 -4.481 17.947 1.00 93.88 183 MET A CA 1
ATOM 1398 C C . MET A 1 183 ? -11.861 -5.561 16.885 1.00 93.88 183 MET A C 1
ATOM 1400 O O . MET A 1 183 ? -12.387 -6.670 16.996 1.00 93.88 183 MET A O 1
ATOM 1404 N N . ARG A 1 184 ? -11.043 -5.251 15.868 1.00 90.44 184 ARG A N 1
ATOM 1405 C CA . ARG A 1 184 ? -10.723 -6.169 14.759 1.00 90.44 184 ARG A CA 1
ATOM 1406 C C . ARG A 1 184 ? -9.969 -7.413 15.210 1.00 90.44 184 ARG A C 1
ATOM 1408 O O . ARG A 1 184 ? -10.242 -8.491 14.692 1.00 90.44 184 ARG A O 1
ATOM 1415 N N . GLU A 1 185 ? -9.030 -7.266 16.138 1.00 88.31 185 GLU A N 1
ATOM 1416 C CA . GLU A 1 185 ? -8.229 -8.378 16.659 1.00 88.31 185 GLU A CA 1
ATOM 1417 C C . GLU A 1 185 ? -9.111 -9.438 17.321 1.00 88.31 185 GLU A C 1
ATOM 1419 O O . GLU A 1 185 ? -8.924 -10.632 17.097 1.00 88.31 185 GLU A O 1
ATOM 1424 N N . GLY A 1 186 ? -10.145 -9.011 18.049 1.00 89.12 186 GLY A N 1
ATOM 1425 C CA . GLY A 1 186 ? -11.076 -9.943 18.676 1.00 89.12 186 GLY A CA 1
ATOM 1426 C C . GLY A 1 186 ? -12.039 -10.635 17.707 1.00 89.12 186 GLY A C 1
ATOM 1427 O O . GLY A 1 186 ? -12.594 -11.674 18.060 1.00 89.12 186 GLY A O 1
ATOM 1428 N N . TRP A 1 187 ? -12.246 -10.121 16.488 1.00 90.06 187 TRP A N 1
ATOM 1429 C CA . TRP A 1 187 ? -13.134 -10.770 15.512 1.00 90.06 187 TRP A CA 1
ATOM 1430 C C . TRP A 1 187 ? -12.630 -12.147 15.092 1.00 90.06 187 TRP A C 1
ATOM 1432 O O . TRP A 1 187 ? -13.431 -13.068 14.946 1.00 90.06 187 TRP A O 1
ATOM 1442 N N . ALA A 1 188 ? -11.310 -12.301 14.949 1.00 83.94 188 ALA A N 1
ATOM 1443 C CA . ALA A 1 188 ? -10.696 -13.559 14.538 1.00 83.94 188 ALA A CA 1
ATOM 1444 C C . ALA A 1 188 ? -11.002 -14.710 15.514 1.00 83.94 188 ALA A C 1
ATOM 1446 O O . ALA A 1 188 ? -11.131 -15.849 15.077 1.00 83.94 188 ALA A O 1
ATOM 1447 N N . ALA A 1 189 ? -11.191 -14.414 16.806 1.00 85.81 189 ALA A N 1
ATOM 1448 C CA . ALA A 1 189 ? -11.480 -15.416 17.833 1.00 85.81 189 ALA A CA 1
ATOM 1449 C C . ALA A 1 189 ? -12.833 -16.128 17.632 1.00 85.81 189 ALA A C 1
ATOM 1451 O O . ALA A 1 189 ? -12.995 -17.276 18.036 1.00 85.81 189 ALA A O 1
ATOM 1452 N N . GLY A 1 190 ? -13.805 -15.463 16.998 1.00 83.75 190 GLY A N 1
ATOM 1453 C CA . GLY A 1 190 ? -15.150 -16.003 16.761 1.00 83.75 190 GLY A CA 1
ATOM 1454 C C . GLY A 1 190 ? -15.351 -16.620 15.374 1.00 83.75 190 GLY A C 1
ATOM 1455 O O . GLY A 1 190 ? -16.471 -17.020 15.043 1.00 83.75 190 GLY A O 1
ATOM 1456 N N . MET A 1 191 ? -14.303 -16.651 14.548 1.00 89.75 191 MET A N 1
ATOM 1457 C CA . MET A 1 191 ? -14.359 -17.047 13.141 1.00 89.75 191 MET A CA 1
ATOM 1458 C C . MET A 1 191 ? -13.703 -18.417 12.916 1.00 89.75 191 MET A C 1
ATOM 1460 O O . MET A 1 191 ? -12.764 -18.774 13.624 1.00 89.75 191 MET A O 1
ATOM 1464 N N . PRO A 1 192 ? -14.139 -19.180 11.895 1.00 89.94 192 PRO A N 1
ATOM 1465 C CA . PRO A 1 192 ? -13.344 -20.287 11.368 1.00 89.94 192 PRO A CA 1
ATOM 1466 C C . PRO A 1 192 ? -11.944 -19.812 10.946 1.00 89.94 192 PRO A C 1
ATOM 1468 O O . PRO A 1 192 ? -11.804 -18.700 10.432 1.00 89.94 192 PRO A O 1
ATOM 1471 N N . GLU A 1 193 ? -10.920 -20.651 11.135 1.00 88.12 193 GLU A N 1
ATOM 1472 C CA . GLU A 1 193 ? -9.511 -20.293 10.890 1.00 88.12 193 GLU A CA 1
ATOM 1473 C C . GLU A 1 193 ? -9.266 -19.799 9.452 1.00 88.12 193 GLU A C 1
ATOM 1475 O O . GLU A 1 193 ? -8.579 -18.797 9.244 1.00 88.12 193 GLU A O 1
ATOM 1480 N N . ASP A 1 194 ? -9.898 -20.431 8.459 1.00 88.19 194 ASP A N 1
ATOM 1481 C CA . ASP A 1 194 ? -9.809 -20.029 7.052 1.00 88.19 194 ASP A CA 1
ATOM 1482 C C . ASP A 1 194 ? -10.396 -18.627 6.814 1.00 88.19 194 ASP A C 1
ATOM 1484 O O . ASP A 1 194 ? -9.813 -17.815 6.097 1.00 88.19 194 ASP A O 1
ATOM 1488 N N . LYS A 1 195 ? -11.515 -18.296 7.469 1.00 90.50 195 LYS A N 1
ATOM 1489 C CA . LYS A 1 195 ? -12.160 -16.977 7.358 1.00 90.50 195 LYS A CA 1
ATOM 1490 C C . LYS A 1 195 ? -11.416 -15.891 8.119 1.00 90.50 195 LYS A C 1
ATOM 1492 O O . LYS A 1 195 ? -11.373 -14.750 7.657 1.00 90.50 195 LYS A O 1
ATOM 1497 N N . ALA A 1 196 ? -10.823 -16.228 9.262 1.00 88.06 196 ALA A N 1
ATOM 1498 C CA . ALA A 1 196 ? -9.946 -15.322 9.995 1.00 88.06 196 ALA A CA 1
ATOM 1499 C C . ALA A 1 196 ? -8.714 -14.956 9.149 1.00 88.06 196 ALA A C 1
ATOM 1501 O O . ALA A 1 196 ? -8.342 -13.782 9.064 1.00 88.06 196 ALA A O 1
ATOM 1502 N N . TRP A 1 197 ? -8.133 -15.940 8.454 1.00 86.94 197 TRP A N 1
ATOM 1503 C CA . TRP A 1 197 ? -7.043 -15.714 7.508 1.00 86.94 197 TRP A CA 1
ATOM 1504 C C . TRP A 1 197 ? -7.462 -14.825 6.328 1.00 86.94 197 TRP A C 1
ATOM 1506 O O . TRP A 1 197 ? -6.777 -13.842 6.031 1.00 86.94 197 TRP A O 1
ATOM 1516 N N . ASP A 1 198 ? -8.606 -15.109 5.693 1.00 87.88 198 ASP A N 1
ATOM 1517 C CA . ASP A 1 198 ? -9.142 -14.297 4.590 1.00 87.88 198 ASP A CA 1
ATOM 1518 C C . ASP A 1 198 ? -9.344 -12.831 5.011 1.00 87.88 198 ASP A C 1
ATOM 1520 O O . ASP A 1 198 ? -8.959 -11.906 4.288 1.00 87.88 198 ASP A O 1
ATOM 1524 N N . LEU A 1 199 ? -9.883 -12.605 6.214 1.00 88.75 199 LEU A N 1
ATOM 1525 C CA . LEU A 1 199 ? -10.072 -11.270 6.781 1.00 88.75 199 LEU A CA 1
ATOM 1526 C C . LEU A 1 199 ? -8.741 -10.545 7.014 1.00 88.75 199 LEU A C 1
ATOM 1528 O O . LEU A 1 199 ? -8.616 -9.360 6.687 1.00 88.75 199 LEU A O 1
ATOM 1532 N N . HIS A 1 200 ? -7.747 -11.238 7.573 1.00 87.69 200 HIS A N 1
ATOM 1533 C CA . HIS A 1 200 ? -6.416 -10.677 7.789 1.00 87.69 200 HIS A CA 1
ATOM 1534 C C . HIS A 1 200 ? -5.774 -10.270 6.457 1.00 87.69 200 HIS A C 1
ATOM 1536 O O . HIS A 1 200 ? -5.301 -9.141 6.310 1.00 87.69 200 HIS A O 1
ATOM 1542 N N . MET A 1 201 ? -5.824 -11.149 5.452 1.00 88.44 201 MET A N 1
ATOM 1543 C CA . MET A 1 201 ? -5.306 -10.859 4.115 1.00 88.44 201 MET A CA 1
ATOM 1544 C C . MET A 1 201 ? -6.031 -9.677 3.457 1.00 88.44 201 MET A C 1
ATOM 1546 O O . MET A 1 201 ? -5.376 -8.819 2.863 1.00 88.44 201 MET A O 1
ATOM 1550 N N . ALA A 1 202 ? -7.357 -9.579 3.603 1.00 89.25 202 ALA A N 1
ATOM 1551 C CA . ALA A 1 202 ? -8.137 -8.455 3.086 1.00 89.25 202 ALA A CA 1
ATOM 1552 C C . ALA A 1 202 ? -7.741 -7.122 3.750 1.00 89.25 202 ALA A C 1
ATOM 1554 O O . ALA A 1 202 ? -7.552 -6.113 3.065 1.00 89.25 202 ALA A O 1
ATOM 1555 N N . ASN A 1 203 ? -7.554 -7.120 5.076 1.00 87.31 203 ASN A N 1
ATOM 1556 C CA . ASN A 1 203 ? -7.102 -5.951 5.836 1.00 87.31 203 ASN A CA 1
ATOM 1557 C C . ASN A 1 203 ? -5.712 -5.475 5.400 1.00 87.31 203 ASN A C 1
ATOM 1559 O O . ASN A 1 203 ? -5.511 -4.276 5.166 1.00 87.31 203 ASN A O 1
ATOM 1563 N N . ASP A 1 204 ? -4.767 -6.401 5.249 1.00 89.25 204 ASP A N 1
ATOM 1564 C CA . ASP A 1 204 ? -3.421 -6.084 4.781 1.00 89.25 204 ASP A CA 1
ATOM 1565 C C . ASP A 1 204 ? -3.420 -5.554 3.351 1.00 89.25 204 ASP A C 1
ATOM 1567 O O . ASP A 1 204 ? -2.837 -4.498 3.081 1.00 89.25 204 ASP A O 1
ATOM 1571 N N . ALA A 1 205 ? -4.126 -6.234 2.448 1.00 90.94 205 ALA A N 1
ATOM 1572 C CA . ALA A 1 205 ? -4.243 -5.815 1.062 1.00 90.94 205 ALA A CA 1
ATOM 1573 C C . ALA A 1 205 ? -4.849 -4.410 0.962 1.00 90.94 205 ALA A C 1
ATOM 1575 O O . ALA A 1 205 ? -4.288 -3.541 0.293 1.00 90.94 205 ALA A O 1
ATOM 1576 N N . PHE A 1 206 ? -5.933 -4.132 1.692 1.00 89.25 206 PHE A N 1
ATOM 1577 C CA . PHE A 1 206 ? -6.544 -2.805 1.727 1.00 89.25 206 PHE A CA 1
ATOM 1578 C C . PHE A 1 206 ? -5.550 -1.734 2.194 1.00 89.25 206 PHE A C 1
ATOM 1580 O O . PHE A 1 206 ? -5.373 -0.710 1.525 1.00 89.25 206 PHE A O 1
ATOM 1587 N N . ARG A 1 207 ? -4.851 -1.977 3.311 1.00 88.12 207 ARG A N 1
ATOM 1588 C CA . ARG A 1 207 ? -3.844 -1.058 3.868 1.00 88.12 207 ARG A CA 1
ATOM 1589 C C . ARG A 1 207 ? -2.720 -0.772 2.873 1.00 88.12 207 ARG A C 1
ATOM 1591 O O . ARG A 1 207 ? -2.306 0.385 2.733 1.00 88.12 207 ARG A O 1
ATOM 1598 N N . LEU A 1 208 ? -2.231 -1.801 2.183 1.00 91.44 208 LEU A N 1
ATOM 1599 C CA . LEU A 1 208 ? -1.152 -1.698 1.202 1.00 91.44 208 LEU A CA 1
ATOM 1600 C C . LEU A 1 208 ? -1.606 -1.094 -0.134 1.00 91.44 208 LEU A C 1
ATOM 1602 O O . LEU A 1 208 ? -0.767 -0.534 -0.848 1.00 91.44 208 LEU A O 1
ATOM 1606 N N . MET A 1 209 ? -2.906 -1.144 -0.441 1.00 93.38 209 MET A N 1
ATOM 1607 C CA . MET A 1 209 ? -3.529 -0.566 -1.637 1.00 93.38 209 MET A CA 1
ATOM 1608 C C . MET A 1 209 ? -3.876 0.920 -1.506 1.00 93.38 209 MET A C 1
ATOM 1610 O O . MET A 1 209 ? -3.883 1.630 -2.511 1.00 93.38 209 MET A O 1
ATOM 1614 N N . VAL A 1 210 ? -4.091 1.447 -0.293 1.00 91.50 210 VAL A N 1
ATOM 1615 C CA . VAL A 1 210 ? -4.326 2.891 -0.067 1.00 91.50 210 VAL A CA 1
ATOM 1616 C C . VAL A 1 210 ? -3.314 3.811 -0.781 1.00 91.50 210 VAL A C 1
ATOM 1618 O O . VAL A 1 210 ? -3.753 4.738 -1.471 1.00 91.50 210 VAL A O 1
ATOM 1621 N N . PRO A 1 211 ? -1.985 3.618 -0.664 1.00 92.94 211 PRO A N 1
ATOM 1622 C CA . PRO A 1 211 ? -1.014 4.489 -1.315 1.00 92.94 211 PRO A CA 1
ATOM 1623 C C . PRO A 1 211 ? -0.928 4.219 -2.824 1.00 92.94 211 PRO A C 1
ATOM 1625 O O . PRO A 1 211 ? -0.661 5.148 -3.582 1.00 92.94 211 PRO A O 1
ATOM 1628 N N . VAL A 1 212 ? -1.217 2.989 -3.268 1.00 94.06 212 VAL A N 1
ATOM 1629 C CA . VAL A 1 212 ? -1.289 2.622 -4.692 1.00 94.06 212 VAL A CA 1
ATOM 1630 C C . VAL A 1 212 ? -2.420 3.384 -5.369 1.00 94.06 212 VAL A C 1
ATOM 1632 O O . VAL A 1 212 ? -2.172 4.100 -6.334 1.00 94.06 212 VAL A O 1
ATOM 1635 N N . ARG A 1 213 ? -3.629 3.342 -4.803 1.00 92.75 213 ARG A N 1
ATOM 1636 C CA . ARG A 1 213 ? -4.791 4.085 -5.307 1.00 92.75 213 ARG A CA 1
ATOM 1637 C C . ARG A 1 213 ? -4.555 5.593 -5.305 1.00 92.75 213 ARG A C 1
ATOM 1639 O O . ARG A 1 213 ? -4.856 6.267 -6.281 1.00 92.75 213 ARG A O 1
ATOM 1646 N N . LYS A 1 214 ? -3.959 6.137 -4.238 1.00 90.69 214 LYS A N 1
ATOM 1647 C CA . LYS A 1 214 ? -3.596 7.565 -4.191 1.00 90.69 214 LYS A CA 1
ATOM 1648 C C . LYS A 1 214 ? -2.627 7.956 -5.310 1.00 90.69 214 LYS A C 1
ATOM 1650 O O . LYS A 1 214 ? -2.770 9.041 -5.861 1.00 90.69 214 LYS A O 1
ATOM 1655 N N . ALA A 1 215 ? -1.653 7.104 -5.623 1.00 92.31 215 ALA A N 1
ATOM 1656 C CA . ALA A 1 215 ? -0.706 7.344 -6.709 1.00 92.31 215 ALA A CA 1
ATOM 1657 C C . ALA A 1 215 ? -1.359 7.198 -8.093 1.00 92.31 215 ALA A C 1
ATOM 1659 O O . ALA A 1 215 ? -1.112 8.022 -8.967 1.00 92.31 215 ALA A O 1
ATOM 1660 N N . ALA A 1 216 ? -2.217 6.193 -8.265 1.00 91.44 216 ALA A N 1
ATOM 1661 C CA . ALA A 1 216 ? -2.961 5.918 -9.490 1.00 91.44 216 ALA A CA 1
ATOM 1662 C C . ALA A 1 216 ? -3.915 7.065 -9.864 1.00 91.44 216 ALA A C 1
ATOM 1664 O O . ALA A 1 216 ? -3.922 7.537 -11.000 1.00 91.44 216 ALA A O 1
ATOM 1665 N N . ASN A 1 217 ? -4.652 7.595 -8.883 1.00 87.31 217 ASN A N 1
ATOM 1666 C CA . ASN A 1 217 ? -5.614 8.684 -9.085 1.00 87.31 217 ASN A CA 1
ATOM 1667 C C . ASN A 1 217 ? -4.971 9.984 -9.598 1.00 87.31 217 ASN A C 1
ATOM 1669 O O . ASN A 1 217 ? -5.663 10.831 -10.151 1.00 87.31 217 ASN A O 1
ATOM 1673 N N . GLN A 1 218 ? -3.658 10.166 -9.424 1.00 84.44 218 GLN A N 1
ATOM 1674 C CA . GLN A 1 218 ? -2.941 11.343 -9.929 1.00 84.44 218 GLN A CA 1
ATOM 1675 C C . GLN A 1 218 ? -2.638 11.262 -11.430 1.00 84.44 218 GLN A C 1
ATOM 1677 O O . GLN A 1 218 ? -2.284 12.273 -12.034 1.00 84.44 218 GLN A O 1
ATOM 1682 N N . HIS A 1 219 ? -2.738 10.071 -12.025 1.00 85.06 219 HIS A N 1
ATOM 1683 C CA . HIS A 1 219 ? -2.217 9.783 -13.360 1.00 85.06 219 HIS A CA 1
ATOM 1684 C C . HIS A 1 219 ? -3.145 8.871 -14.179 1.00 85.06 219 HIS A C 1
ATOM 1686 O O . HIS A 1 219 ? -2.660 8.069 -14.974 1.00 85.06 219 HIS A O 1
ATOM 1692 N N . GLY A 1 220 ? -4.466 8.990 -13.993 1.00 79.75 220 GLY A N 1
ATOM 1693 C CA . GLY A 1 220 ? -5.451 8.228 -14.771 1.00 79.75 220 GLY A CA 1
ATOM 1694 C C . GLY A 1 220 ? -5.287 6.718 -14.593 1.00 79.75 220 GLY A C 1
ATOM 1695 O O . GLY A 1 220 ? -5.077 6.009 -15.567 1.00 79.75 220 GLY A O 1
ATOM 1696 N N . GLU A 1 221 ? -5.293 6.268 -13.336 1.00 83.56 221 GLU A N 1
ATOM 1697 C CA . GLU A 1 221 ? -5.121 4.875 -12.881 1.00 83.56 221 GLU A CA 1
ATOM 1698 C C . GLU A 1 221 ? -3.708 4.291 -12.994 1.00 83.56 221 GLU A C 1
ATOM 1700 O O . GLU A 1 221 ? -3.412 3.277 -12.359 1.00 83.56 221 GLU A O 1
ATOM 1705 N N . ARG A 1 222 ? -2.789 4.958 -13.699 1.00 89.06 222 ARG A N 1
ATOM 1706 C CA . ARG A 1 222 ? -1.408 4.486 -13.813 1.00 89.06 222 ARG A CA 1
ATOM 1707 C C . ARG A 1 222 ? -0.589 4.774 -12.555 1.00 89.06 222 ARG A C 1
ATOM 1709 O O . ARG A 1 222 ? -0.420 5.917 -12.133 1.00 89.06 222 ARG A O 1
ATOM 1716 N N . VAL A 1 223 ? 0.023 3.739 -11.990 1.00 92.31 223 VAL A N 1
ATOM 1717 C CA . VAL A 1 223 ? 0.871 3.866 -10.797 1.00 92.31 223 VAL A CA 1
ATOM 1718 C C . VAL A 1 223 ? 2.286 4.306 -11.179 1.00 92.31 223 VAL A C 1
ATOM 1720 O O . VAL A 1 223 ? 3.105 3.516 -11.646 1.00 92.31 223 VAL A O 1
ATOM 1723 N N . MET A 1 224 ? 2.609 5.576 -10.925 1.00 93.56 224 MET A N 1
ATOM 1724 C CA . MET A 1 224 ? 3.960 6.109 -11.136 1.00 93.56 224 MET A CA 1
ATOM 1725 C C . MET A 1 224 ? 4.867 5.826 -9.923 1.00 93.56 224 MET A C 1
ATOM 1727 O O . MET A 1 224 ? 4.459 6.120 -8.795 1.00 93.56 224 MET A O 1
ATOM 1731 N N . PRO A 1 225 ? 6.121 5.355 -10.101 1.00 94.50 225 PRO A N 1
ATOM 1732 C CA . PRO A 1 225 ? 7.009 4.996 -8.988 1.00 94.50 225 PRO A CA 1
ATOM 1733 C C . PRO A 1 225 ? 7.197 6.111 -7.954 1.00 94.50 225 PRO A C 1
ATOM 1735 O O . PRO A 1 225 ? 7.040 5.894 -6.753 1.00 94.50 225 PRO A O 1
ATOM 1738 N N . LYS A 1 226 ? 7.476 7.342 -8.403 1.00 93.75 226 LYS A N 1
ATOM 1739 C CA . LYS A 1 226 ? 7.662 8.488 -7.499 1.00 93.75 226 LYS A CA 1
ATOM 1740 C C . LYS A 1 226 ? 6.363 8.938 -6.831 1.00 93.75 226 LYS A C 1
ATOM 1742 O O . LYS A 1 226 ? 6.404 9.385 -5.686 1.00 93.75 226 LYS A O 1
ATOM 1747 N N . ALA A 1 227 ? 5.222 8.818 -7.511 1.00 94.19 227 ALA A N 1
ATOM 1748 C CA . ALA A 1 227 ? 3.919 9.096 -6.907 1.00 94.19 227 ALA A CA 1
ATOM 1749 C C . ALA A 1 227 ? 3.607 8.071 -5.807 1.00 94.19 227 ALA A C 1
ATOM 1751 O O . ALA A 1 227 ? 3.212 8.457 -4.707 1.00 94.19 227 ALA A O 1
ATOM 1752 N N . LEU A 1 228 ? 3.896 6.789 -6.055 1.00 95.50 228 LEU A N 1
ATOM 1753 C CA . LEU A 1 228 ? 3.757 5.724 -5.066 1.00 95.50 228 LEU A CA 1
ATOM 1754 C C . LEU A 1 228 ? 4.685 5.933 -3.868 1.00 95.50 228 LEU A C 1
ATOM 1756 O O . LEU A 1 228 ? 4.219 5.894 -2.734 1.00 95.50 228 LEU A O 1
ATOM 1760 N N . ALA A 1 229 ? 5.967 6.232 -4.090 1.00 95.06 229 ALA A N 1
ATOM 1761 C CA . ALA A 1 229 ? 6.913 6.514 -3.008 1.00 95.06 229 ALA A CA 1
ATOM 1762 C C . ALA A 1 229 ? 6.461 7.683 -2.123 1.00 95.06 229 ALA A C 1
ATOM 1764 O O . ALA A 1 229 ? 6.508 7.589 -0.896 1.00 95.06 229 ALA A O 1
ATOM 1765 N N . ARG A 1 230 ? 5.948 8.761 -2.729 1.00 94.19 230 ARG A N 1
ATOM 1766 C CA . ARG A 1 230 ? 5.356 9.890 -1.996 1.00 94.19 230 ARG A CA 1
ATOM 1767 C C . ARG A 1 230 ? 4.103 9.482 -1.226 1.00 94.19 230 ARG A C 1
ATOM 1769 O O . ARG A 1 230 ? 3.921 9.921 -0.095 1.00 94.19 230 ARG A O 1
ATOM 1776 N N . ALA A 1 231 ? 3.235 8.665 -1.819 1.00 93.06 231 ALA A N 1
ATOM 1777 C CA . ALA A 1 231 ? 2.018 8.200 -1.165 1.00 93.06 231 ALA A CA 1
ATOM 1778 C C . ALA A 1 231 ? 2.324 7.291 0.037 1.00 93.06 231 ALA A C 1
ATOM 1780 O O . ALA A 1 231 ? 1.714 7.464 1.090 1.00 93.06 231 ALA A O 1
ATOM 1781 N N . VAL A 1 232 ? 3.302 6.388 -0.095 1.00 94.06 232 VAL A N 1
ATOM 1782 C CA . VAL A 1 232 ? 3.786 5.529 0.997 1.00 94.06 232 VAL A CA 1
ATOM 1783 C C . VAL A 1 232 ? 4.430 6.368 2.099 1.00 94.06 232 VAL A C 1
ATOM 1785 O O . VAL A 1 232 ? 4.070 6.199 3.255 1.00 94.06 232 VAL A O 1
ATOM 1788 N N . SER A 1 233 ? 5.308 7.313 1.749 1.00 92.69 233 SER A N 1
ATOM 1789 C CA . SER A 1 233 ? 5.937 8.247 2.698 1.00 92.69 233 SER A CA 1
ATOM 1790 C C . SER A 1 233 ? 4.902 9.034 3.506 1.00 92.69 233 SER A C 1
ATOM 1792 O O . SER A 1 233 ? 4.959 9.067 4.731 1.00 92.69 233 SER A O 1
ATOM 1794 N N . ARG A 1 234 ? 3.871 9.576 2.846 1.00 88.56 234 ARG A N 1
ATOM 1795 C CA . ARG A 1 234 ? 2.766 10.268 3.531 1.00 88.56 234 ARG A CA 1
ATOM 1796 C C . ARG A 1 234 ? 1.944 9.355 4.436 1.00 88.56 234 ARG A C 1
ATOM 1798 O O . ARG A 1 234 ? 1.386 9.831 5.415 1.00 88.56 234 ARG A O 1
ATOM 1805 N N . GLN A 1 235 ? 1.806 8.081 4.081 1.00 87.06 235 GLN A N 1
ATOM 1806 C CA . GLN A 1 235 ? 1.043 7.122 4.875 1.00 87.06 235 GLN A CA 1
ATOM 1807 C C . GLN A 1 235 ? 1.811 6.651 6.108 1.00 87.06 235 GLN A C 1
ATOM 1809 O O . GLN A 1 235 ? 1.201 6.480 7.155 1.00 87.06 235 GLN A O 1
ATOM 1814 N N . THR A 1 236 ? 3.120 6.427 5.987 1.00 86.06 236 THR A N 1
ATOM 1815 C CA . THR A 1 236 ? 3.960 5.943 7.091 1.00 86.06 236 THR A CA 1
ATOM 1816 C C . THR A 1 236 ? 4.517 7.069 7.957 1.00 86.06 236 THR A C 1
ATOM 1818 O O . THR A 1 236 ? 5.037 6.794 9.029 1.00 86.06 236 THR A O 1
ATOM 1821 N N . GLY A 1 237 ? 4.452 8.322 7.496 1.00 83.75 237 GLY A N 1
ATOM 1822 C CA . GLY A 1 237 ? 5.104 9.457 8.155 1.00 83.75 237 GLY A CA 1
ATOM 1823 C C . GLY A 1 237 ? 6.629 9.459 8.003 1.00 83.75 237 GLY A C 1
ATOM 1824 O O . GLY A 1 237 ? 7.293 10.329 8.554 1.00 83.75 237 GLY A O 1
ATOM 1825 N N . ASN A 1 238 ? 7.192 8.509 7.250 1.00 89.62 238 ASN A N 1
ATOM 1826 C CA . ASN A 1 238 ? 8.624 8.421 7.005 1.00 89.62 238 ASN A CA 1
ATOM 1827 C C . ASN A 1 238 ? 9.040 9.288 5.820 1.00 89.62 238 ASN A C 1
ATOM 1829 O O . ASN A 1 238 ? 8.331 9.368 4.814 1.00 89.62 238 ASN A O 1
ATOM 1833 N N . ASP A 1 239 ? 10.254 9.831 5.879 1.00 91.94 239 ASP A N 1
ATOM 1834 C CA . ASP A 1 239 ? 10.869 10.492 4.734 1.00 91.94 239 ASP A CA 1
ATOM 1835 C C . ASP A 1 239 ? 10.996 9.549 3.537 1.00 91.94 239 ASP A C 1
ATOM 1837 O O . ASP A 1 239 ? 11.237 8.343 3.668 1.00 91.94 239 ASP A O 1
ATOM 1841 N N . MET A 1 240 ? 10.906 10.124 2.337 1.00 92.81 240 MET A N 1
ATOM 1842 C CA . MET A 1 240 ? 10.987 9.366 1.088 1.00 92.81 240 MET A CA 1
ATOM 1843 C C . MET A 1 240 ? 12.272 8.528 1.008 1.00 92.81 240 MET A C 1
ATOM 1845 O O . MET A 1 240 ? 12.230 7.386 0.565 1.00 92.81 240 MET A O 1
ATOM 1849 N N . SER A 1 241 ? 13.404 9.055 1.482 1.00 92.75 241 SER A N 1
ATOM 1850 C CA . SER A 1 241 ? 14.688 8.343 1.488 1.00 92.75 241 SER A CA 1
ATOM 1851 C C . SER A 1 241 ? 14.654 7.060 2.322 1.00 92.75 241 SER A C 1
ATOM 1853 O O . SER A 1 241 ? 15.222 6.054 1.899 1.00 92.75 241 SER A O 1
ATOM 1855 N N . ARG A 1 242 ? 13.963 7.072 3.473 1.00 93.62 242 ARG A N 1
ATOM 1856 C CA . ARG A 1 242 ? 13.769 5.882 4.315 1.00 93.62 242 ARG A CA 1
ATOM 1857 C C . ARG A 1 242 ? 12.865 4.873 3.608 1.00 93.62 242 ARG A C 1
ATOM 1859 O O . ARG A 1 242 ? 13.260 3.727 3.451 1.00 93.62 242 ARG A O 1
ATOM 1866 N N . VAL A 1 243 ? 11.739 5.323 3.048 1.00 93.81 243 VAL A N 1
ATOM 1867 C CA . VAL A 1 243 ? 10.827 4.457 2.275 1.00 93.81 243 VAL A CA 1
ATOM 1868 C C . VAL A 1 243 ? 11.540 3.733 1.130 1.00 93.81 243 VAL A C 1
ATOM 1870 O O . VAL A 1 243 ? 11.356 2.535 0.953 1.00 93.81 243 VAL A O 1
ATOM 1873 N N . LEU A 1 244 ? 12.378 4.432 0.359 1.00 93.88 244 LEU A N 1
ATOM 1874 C CA . LEU A 1 244 ? 13.113 3.825 -0.760 1.00 93.88 244 LEU A CA 1
ATOM 1875 C C . LEU A 1 244 ? 14.238 2.877 -0.316 1.00 93.88 244 LEU A C 1
ATOM 1877 O O . LEU A 1 244 ? 14.716 2.084 -1.127 1.00 93.88 244 LEU A O 1
ATOM 1881 N N . LYS A 1 245 ? 14.709 3.001 0.928 1.00 93.19 245 LYS A N 1
ATOM 1882 C CA . LYS A 1 245 ? 15.682 2.081 1.522 1.00 93.19 245 LYS A CA 1
ATOM 1883 C C . LYS A 1 245 ? 14.989 0.808 2.009 1.00 93.19 245 LYS A C 1
ATOM 1885 O O . LYS A 1 245 ? 15.509 -0.277 1.772 1.00 93.19 245 LYS A O 1
ATOM 1890 N N . ASP A 1 246 ? 13.827 0.962 2.638 1.00 92.69 246 ASP A N 1
ATOM 1891 C CA . ASP A 1 246 ? 13.057 -0.132 3.235 1.00 92.69 246 ASP A CA 1
ATOM 1892 C C . ASP A 1 246 ? 12.278 -0.946 2.185 1.00 92.69 246 ASP A C 1
ATOM 1894 O O . ASP A 1 246 ? 12.022 -2.130 2.385 1.00 92.69 246 ASP A O 1
ATOM 1898 N N . ASP A 1 247 ? 11.954 -0.342 1.035 1.00 92.81 247 ASP A N 1
ATOM 1899 C CA . ASP A 1 247 ? 11.380 -1.012 -0.138 1.00 92.81 247 ASP A CA 1
ATOM 1900 C C . ASP A 1 247 ? 12.365 -0.948 -1.325 1.00 92.81 247 ASP A C 1
ATOM 1902 O O . ASP A 1 247 ? 12.310 -0.019 -2.142 1.00 92.81 247 ASP A O 1
ATOM 1906 N N . PRO A 1 248 ? 13.286 -1.928 -1.457 1.00 91.81 248 PRO A N 1
ATOM 1907 C CA . PRO A 1 248 ? 14.275 -1.947 -2.533 1.00 91.81 248 PRO A CA 1
ATOM 1908 C C . PRO A 1 248 ? 13.662 -2.027 -3.934 1.00 91.81 248 PRO A C 1
ATOM 1910 O O . PRO A 1 248 ? 14.269 -1.543 -4.890 1.00 91.81 248 PRO A O 1
ATOM 1913 N N . PHE A 1 249 ? 12.474 -2.629 -4.078 1.00 94.56 249 PHE A N 1
ATOM 1914 C CA . PHE A 1 249 ? 11.771 -2.697 -5.360 1.00 94.56 249 PHE A CA 1
ATOM 1915 C C . PHE A 1 249 ? 11.293 -1.304 -5.779 1.00 94.56 249 PHE A C 1
ATOM 1917 O O . PHE A 1 249 ? 11.585 -0.858 -6.892 1.00 94.56 249 PHE A O 1
ATOM 1924 N N . LEU A 1 250 ? 10.645 -0.578 -4.868 1.00 95.06 250 LEU A N 1
ATOM 1925 C CA . LEU A 1 250 ? 10.216 0.798 -5.104 1.00 95.06 250 LEU A CA 1
ATOM 1926 C C . LEU A 1 250 ? 11.406 1.754 -5.274 1.00 95.06 250 LEU A C 1
ATOM 1928 O O . LEU A 1 250 ? 11.384 2.617 -6.153 1.00 95.06 250 LEU A O 1
ATOM 1932 N N . GLY A 1 251 ? 12.471 1.568 -4.489 1.00 93.50 251 GLY A N 1
ATOM 1933 C CA . GLY A 1 251 ? 13.749 2.268 -4.630 1.00 93.50 251 GLY A CA 1
ATOM 1934 C C . GLY A 1 251 ? 14.346 2.129 -6.029 1.00 93.50 251 GLY A C 1
ATOM 1935 O O . GLY A 1 251 ? 14.666 3.131 -6.672 1.00 93.50 251 GLY A O 1
ATOM 1936 N N . ALA A 1 252 ? 14.436 0.894 -6.527 1.00 93.25 252 ALA A N 1
ATOM 1937 C CA . ALA A 1 252 ? 14.912 0.602 -7.874 1.00 93.25 252 ALA A CA 1
ATOM 1938 C C . ALA A 1 252 ? 14.001 1.210 -8.953 1.00 93.25 252 ALA A C 1
ATOM 1940 O O . ALA A 1 252 ? 14.497 1.784 -9.928 1.00 93.25 252 ALA A O 1
ATOM 1941 N N . ALA A 1 253 ? 12.679 1.141 -8.764 1.00 93.75 253 ALA A N 1
ATOM 1942 C CA . ALA A 1 253 ? 11.699 1.704 -9.687 1.00 93.75 253 ALA A CA 1
ATOM 1943 C C . ALA A 1 253 ? 11.844 3.224 -9.819 1.00 93.75 253 ALA A C 1
ATOM 1945 O O . ALA A 1 253 ? 11.914 3.729 -10.933 1.00 93.75 253 ALA A O 1
ATOM 1946 N N . VAL A 1 254 ? 11.966 3.954 -8.707 1.00 93.12 254 VAL A N 1
ATOM 1947 C CA . VAL A 1 254 ? 12.106 5.422 -8.717 1.00 93.12 254 VAL A CA 1
ATOM 1948 C C . VAL A 1 254 ? 13.382 5.891 -9.424 1.00 93.12 254 VAL A C 1
ATOM 1950 O O . VAL A 1 254 ? 13.374 6.962 -10.035 1.00 93.12 254 VAL A O 1
ATOM 1953 N N . ARG A 1 255 ? 14.467 5.111 -9.345 1.00 90.69 255 ARG A N 1
ATOM 1954 C CA . ARG A 1 255 ? 15.763 5.441 -9.963 1.00 90.69 255 ARG A CA 1
ATOM 1955 C C . ARG A 1 255 ? 15.864 5.038 -11.432 1.00 90.69 255 ARG A C 1
ATOM 1957 O O . ARG A 1 255 ? 16.634 5.648 -12.165 1.00 90.69 255 ARG A O 1
ATOM 1964 N N . THR A 1 256 ? 15.121 4.013 -11.844 1.00 89.62 256 THR A N 1
ATOM 1965 C CA . THR A 1 256 ? 15.274 3.391 -13.170 1.00 89.62 256 THR A CA 1
ATOM 1966 C C . THR A 1 256 ? 14.133 3.737 -14.120 1.00 89.62 256 THR A C 1
ATOM 1968 O O . THR A 1 256 ? 14.351 3.910 -15.316 1.00 89.62 256 THR A O 1
ATOM 1971 N N . LEU A 1 257 ? 12.901 3.799 -13.615 1.00 89.88 257 LEU A N 1
ATOM 1972 C CA . LEU A 1 257 ? 11.712 4.002 -14.435 1.00 89.88 257 LEU A CA 1
ATOM 1973 C C . LEU A 1 257 ? 11.368 5.494 -14.557 1.00 89.88 257 LEU A C 1
ATOM 1975 O O . LEU A 1 257 ? 11.673 6.289 -13.664 1.00 89.88 257 LEU A O 1
ATOM 1979 N N . PRO A 1 258 ? 10.715 5.900 -15.660 1.00 84.31 258 PRO A N 1
ATOM 1980 C CA . PRO A 1 258 ? 10.286 7.276 -15.852 1.00 84.31 258 PRO A CA 1
ATOM 1981 C C . PRO A 1 258 ? 9.295 7.708 -14.767 1.00 84.31 258 PRO A C 1
ATOM 1983 O O . PRO A 1 258 ? 8.450 6.943 -14.307 1.00 84.31 258 PRO A O 1
ATOM 1986 N N . ASN A 1 259 ? 9.380 8.986 -14.399 1.00 79.12 259 ASN A N 1
ATOM 1987 C CA . ASN A 1 259 ? 8.514 9.627 -13.407 1.00 79.12 259 ASN A CA 1
ATOM 1988 C C . ASN A 1 259 ? 7.433 10.528 -14.035 1.00 79.12 259 ASN A C 1
ATOM 1990 O O . ASN A 1 259 ? 6.747 11.248 -13.312 1.00 79.12 259 ASN A O 1
ATOM 1994 N N . LYS A 1 260 ? 7.284 10.493 -15.365 1.00 77.44 260 LYS A N 1
ATOM 1995 C CA . LYS A 1 260 ? 6.238 11.180 -16.138 1.00 77.44 260 LYS A CA 1
ATOM 1996 C C . LYS A 1 260 ? 5.592 10.201 -17.117 1.00 77.44 260 LYS A C 1
ATOM 1998 O O . LYS A 1 260 ? 6.261 9.275 -17.581 1.00 77.44 260 LYS A O 1
ATOM 2003 N N . VAL A 1 261 ? 4.310 10.405 -17.408 1.00 65.62 261 VAL A N 1
ATOM 2004 C CA . VAL A 1 261 ? 3.620 9.681 -18.482 1.00 65.62 261 VAL A CA 1
ATOM 2005 C C . VAL A 1 261 ? 4.227 10.152 -19.810 1.00 65.62 261 VAL A C 1
ATOM 2007 O O . VAL A 1 261 ? 4.358 11.361 -19.987 1.00 65.62 261 VAL A O 1
ATOM 2010 N N . PRO A 1 262 ? 4.662 9.251 -20.709 1.00 63.34 262 PRO A N 1
ATOM 2011 C CA . PRO A 1 262 ? 5.110 9.661 -22.035 1.00 63.34 262 PRO A CA 1
ATOM 2012 C C . PRO A 1 262 ? 3.962 10.347 -22.784 1.00 63.34 262 PRO A C 1
ATOM 2014 O O . PRO A 1 262 ? 2.867 9.784 -22.841 1.00 63.34 262 PRO A O 1
ATOM 2017 N N . ASP A 1 263 ? 4.215 11.515 -23.374 1.00 56.03 263 ASP A N 1
ATOM 2018 C CA . ASP A 1 263 ? 3.263 12.186 -24.262 1.00 56.03 263 ASP A CA 1
ATOM 2019 C C . ASP A 1 263 ? 3.152 11.375 -25.557 1.00 56.03 263 ASP A C 1
ATOM 2021 O O . ASP A 1 263 ? 3.860 11.606 -26.535 1.00 56.03 263 ASP A O 1
ATOM 2025 N N . SER A 1 264 ? 2.291 10.357 -25.562 1.00 50.44 264 SER A N 1
ATOM 2026 C CA . SER A 1 264 ? 1.917 9.677 -26.795 1.00 50.44 264 SER A CA 1
ATOM 2027 C C . SER A 1 264 ? 0.984 10.607 -27.558 1.00 50.44 264 SER A C 1
ATOM 2029 O O . SER A 1 264 ? -0.235 10.527 -27.404 1.00 50.44 264 SER A O 1
ATOM 2031 N N . GLY A 1 265 ? 1.562 11.519 -28.339 1.00 44.66 265 GLY A N 1
ATOM 2032 C CA . GLY A 1 265 ? 0.820 12.272 -29.335 1.00 44.66 265 GLY A CA 1
ATOM 2033 C C . GLY A 1 265 ? -0.049 11.301 -30.131 1.00 44.66 265 GLY A C 1
ATOM 2034 O O . GLY A 1 265 ? 0.426 10.298 -30.663 1.00 44.66 265 GLY A O 1
ATOM 2035 N N . THR A 1 266 ? -1.346 11.564 -30.157 1.00 49.75 266 THR A N 1
ATOM 2036 C CA . THR A 1 266 ? -2.336 10.816 -30.926 1.00 49.75 266 THR A CA 1
ATOM 2037 C C . THR A 1 266 ? -2.189 11.185 -32.410 1.00 49.75 266 THR A C 1
ATOM 2039 O O . THR A 1 266 ? -2.833 12.126 -32.859 1.00 49.75 266 THR A O 1
ATOM 2042 N N . PRO A 1 267 ? -1.286 10.536 -33.174 1.00 38.59 267 PRO A N 1
ATOM 2043 C CA . PRO A 1 267 ? -1.678 10.074 -34.516 1.00 38.59 267 PRO A CA 1
ATOM 2044 C C . PRO A 1 267 ? -1.206 8.648 -34.876 1.00 38.59 267 PRO A C 1
ATOM 2046 O O . PRO A 1 267 ? -1.678 8.066 -35.851 1.00 38.59 267 PRO A O 1
ATOM 2049 N N . SER A 1 268 ? -0.330 8.008 -34.099 1.00 39.09 268 SER A N 1
ATOM 2050 C CA . SER A 1 268 ? 0.381 6.798 -34.565 1.00 39.09 268 SER A CA 1
ATOM 2051 C C . SER A 1 268 ? -0.409 5.485 -34.463 1.00 39.09 268 SER A C 1
ATOM 2053 O O . SER A 1 268 ? 0.119 4.418 -34.783 1.00 39.09 268 SER A O 1
ATOM 2055 N N . ARG A 1 269 ? -1.686 5.527 -34.052 1.00 41.25 269 ARG A N 1
ATOM 2056 C CA . ARG A 1 269 ? -2.606 4.377 -34.185 1.00 41.25 269 ARG A CA 1
ATOM 2057 C C . ARG A 1 269 ? -2.930 4.054 -35.655 1.00 41.25 269 ARG A C 1
ATOM 2059 O O . ARG A 1 269 ? -3.465 2.985 -35.917 1.00 41.25 269 ARG A O 1
ATOM 2066 N N . LEU A 1 270 ? -2.553 4.935 -36.589 1.00 38.06 270 LEU A N 1
ATOM 2067 C CA . LEU A 1 270 ? -2.680 4.751 -38.039 1.00 38.06 270 LEU A CA 1
ATOM 2068 C C . LEU A 1 270 ? -1.459 4.112 -38.719 1.00 38.06 270 LEU A C 1
ATOM 2070 O O . LEU A 1 270 ? -1.555 3.740 -39.885 1.00 38.06 270 LEU A O 1
ATOM 2074 N N . MET A 1 271 ? -0.334 3.903 -38.023 1.00 45.22 271 MET A N 1
ATOM 2075 C CA . MET A 1 271 ? 0.746 3.063 -38.559 1.00 45.22 271 MET A CA 1
ATOM 2076 C C . MET A 1 271 ? 0.524 1.605 -38.165 1.00 45.22 271 MET A C 1
ATOM 2078 O O . MET A 1 271 ? 1.246 1.005 -37.369 1.00 45.22 271 MET A O 1
ATOM 2082 N N . THR A 1 272 ? -0.540 1.054 -38.747 1.00 38.47 272 THR A N 1
ATOM 2083 C CA . THR A 1 272 ? -0.766 -0.375 -38.970 1.00 38.47 272 THR A CA 1
ATOM 2084 C C . THR A 1 272 ? 0.547 -1.030 -39.433 1.00 38.47 272 THR A C 1
ATOM 2086 O O . THR A 1 272 ? 1.293 -0.392 -40.178 1.00 38.47 272 THR A O 1
ATOM 2089 N N . PRO A 1 273 ? 0.843 -2.302 -39.095 1.00 45.66 273 PRO A N 1
ATOM 2090 C CA . PRO A 1 273 ? 1.994 -3.033 -39.652 1.00 45.66 273 PRO A CA 1
ATOM 2091 C C . PRO A 1 273 ? 2.102 -2.932 -41.187 1.00 45.66 273 PRO A C 1
ATOM 2093 O O . PRO A 1 273 ? 3.195 -2.975 -41.742 1.00 45.66 273 PRO A O 1
ATOM 2096 N N . ALA A 1 274 ? 0.970 -2.700 -41.859 1.00 40.47 274 ALA A N 1
ATOM 2097 C CA . ALA A 1 274 ? 0.868 -2.425 -43.285 1.00 40.47 274 ALA A CA 1
ATOM 2098 C C . ALA A 1 274 ? 1.574 -1.138 -43.762 1.00 40.47 274 ALA A C 1
ATOM 2100 O O . ALA A 1 274 ? 1.969 -1.093 -44.915 1.00 40.47 274 ALA A O 1
ATOM 2101 N N . ALA A 1 275 ? 1.786 -0.110 -42.932 1.00 40.00 275 ALA A N 1
ATOM 2102 C CA . ALA A 1 275 ? 2.476 1.121 -43.347 1.00 40.00 275 ALA A CA 1
ATOM 2103 C C . ALA A 1 275 ? 4.002 0.934 -43.450 1.00 40.00 275 ALA A C 1
ATOM 2105 O O . ALA A 1 275 ? 4.646 1.529 -44.311 1.00 40.00 275 ALA A O 1
ATOM 2106 N N . ILE A 1 276 ? 4.573 0.046 -42.628 1.00 45.75 276 ILE A N 1
ATOM 2107 C CA . ILE A 1 276 ? 5.983 -0.363 -42.736 1.00 45.75 276 ILE A CA 1
ATOM 2108 C C . ILE A 1 276 ? 6.183 -1.257 -43.969 1.00 45.75 276 ILE A C 1
ATOM 2110 O O . ILE A 1 276 ? 7.233 -1.206 -44.602 1.00 45.75 276 ILE A O 1
ATOM 2114 N N . VAL A 1 277 ? 5.160 -2.032 -44.344 1.00 43.69 277 VAL A N 1
ATOM 2115 C CA . VAL A 1 277 ? 5.183 -2.889 -45.539 1.00 43.69 277 VAL A CA 1
ATOM 2116 C C . VAL A 1 277 ? 4.846 -2.107 -46.821 1.00 43.69 277 VAL A C 1
ATOM 2118 O O . VAL A 1 277 ? 5.420 -2.374 -47.868 1.00 43.69 277 VAL A O 1
ATOM 2121 N N . GLY A 1 278 ? 3.973 -1.099 -46.761 1.00 38.00 278 GLY A N 1
ATOM 2122 C CA . GLY A 1 278 ? 3.510 -0.323 -47.919 1.00 38.00 278 GLY A CA 1
ATOM 2123 C C . GLY A 1 278 ? 4.512 0.715 -48.434 1.00 38.00 278 GLY A C 1
ATOM 2124 O O . GLY A 1 278 ? 4.465 1.079 -49.604 1.00 38.00 278 GLY A O 1
ATOM 2125 N N . GLY A 1 279 ? 5.465 1.148 -47.601 1.00 40.69 279 GLY A N 1
ATOM 2126 C CA . GLY A 1 279 ? 6.590 1.993 -48.027 1.00 40.69 279 GLY A CA 1
ATOM 2127 C C . GLY A 1 279 ? 7.683 1.250 -48.813 1.00 40.69 279 GLY A C 1
ATOM 2128 O O . GLY A 1 279 ? 8.633 1.878 -49.271 1.00 40.69 279 GLY A O 1
ATOM 2129 N N . LEU A 1 280 ? 7.564 -0.075 -48.980 1.00 39.50 280 LEU A N 1
ATOM 2130 C CA . LEU A 1 280 ? 8.556 -0.937 -49.641 1.00 39.50 280 LEU A CA 1
ATOM 2131 C C . LEU A 1 280 ? 8.446 -0.977 -51.175 1.00 39.50 280 LEU A C 1
ATOM 2133 O O . LEU A 1 280 ? 9.183 -1.723 -51.814 1.00 39.50 280 LEU A O 1
ATOM 2137 N N . ALA A 1 281 ? 7.568 -0.180 -51.790 1.00 39.53 281 ALA A N 1
ATOM 2138 C CA . ALA A 1 281 ? 7.405 -0.166 -53.247 1.00 39.53 281 ALA A CA 1
ATOM 2139 C C . ALA A 1 281 ? 8.520 0.589 -54.009 1.00 39.53 281 ALA A C 1
ATOM 2141 O O . ALA A 1 281 ? 8.486 0.629 -55.236 1.00 39.53 281 ALA A O 1
ATOM 2142 N N . ALA A 1 282 ? 9.508 1.177 -53.323 1.00 42.34 282 ALA A N 1
ATOM 2143 C CA . ALA A 1 282 ? 10.639 1.858 -53.957 1.00 42.34 282 ALA A CA 1
ATOM 2144 C C . ALA A 1 282 ? 11.911 0.981 -53.912 1.00 42.34 282 ALA A C 1
ATOM 2146 O O . ALA A 1 282 ? 12.556 0.884 -52.860 1.00 42.34 282 ALA A O 1
ATOM 2147 N N . PRO A 1 283 ? 12.308 0.339 -55.027 1.00 36.47 283 PRO A N 1
ATOM 2148 C CA . PRO A 1 283 ? 13.513 -0.473 -55.073 1.00 36.47 283 PRO A CA 1
ATOM 2149 C C . PRO A 1 283 ? 14.740 0.447 -55.153 1.00 36.47 283 PRO A C 1
ATOM 2151 O O . PRO A 1 283 ? 14.884 1.209 -56.103 1.00 36.47 283 PRO A O 1
ATOM 2154 N N . GLY A 1 284 ? 15.635 0.387 -54.161 1.00 43.81 284 GLY A N 1
ATOM 2155 C CA . GLY A 1 284 ? 17.023 0.837 -54.361 1.00 43.81 284 GLY A CA 1
ATOM 2156 C C . GLY A 1 284 ? 17.722 1.584 -53.224 1.00 43.81 284 GLY A C 1
ATOM 2157 O O . GLY A 1 284 ? 18.945 1.559 -53.191 1.00 43.81 284 GLY A O 1
ATOM 2158 N N . ALA A 1 285 ? 17.018 2.206 -52.270 1.00 40.12 285 ALA A N 1
ATOM 2159 C CA . ALA A 1 285 ? 17.690 3.036 -51.247 1.00 40.12 285 ALA A CA 1
ATOM 2160 C C . ALA A 1 285 ? 17.188 2.864 -49.799 1.00 40.12 285 ALA A C 1
ATOM 2162 O O . ALA A 1 285 ? 17.799 3.386 -48.870 1.00 40.12 285 ALA A O 1
ATOM 2163 N N . ALA A 1 286 ? 16.107 2.112 -49.572 1.00 40.00 286 ALA A N 1
ATOM 2164 C CA . ALA A 1 286 ? 15.474 2.029 -48.253 1.00 40.00 286 ALA A CA 1
ATOM 2165 C C . ALA A 1 286 ? 15.952 0.847 -47.386 1.00 40.00 286 ALA A C 1
ATOM 2167 O O . ALA A 1 286 ? 15.823 0.900 -46.168 1.00 40.00 286 ALA A O 1
ATOM 2168 N N . LEU A 1 287 ? 16.525 -0.212 -47.970 1.00 39.12 287 LEU A N 1
ATOM 2169 C CA . LEU A 1 287 ? 16.739 -1.494 -47.278 1.00 39.12 287 LEU A CA 1
ATOM 2170 C C . LEU A 1 287 ? 17.680 -1.436 -46.054 1.00 39.12 287 LEU A C 1
ATOM 2172 O O . LEU A 1 287 ? 17.303 -1.997 -45.026 1.00 39.12 287 LEU A O 1
ATOM 2176 N N . PRO A 1 288 ? 18.841 -0.748 -46.071 1.00 39.31 288 PRO A N 1
ATOM 2177 C CA . PRO A 1 288 ? 19.725 -0.706 -44.901 1.00 39.31 288 PRO A CA 1
ATOM 2178 C C . PRO A 1 288 ? 19.149 0.144 -43.763 1.00 39.31 288 PRO A C 1
ATOM 2180 O O . PRO A 1 288 ? 19.252 -0.225 -42.594 1.00 39.31 288 PRO A O 1
ATOM 2183 N N . ALA A 1 289 ? 18.500 1.263 -44.100 1.00 40.69 289 ALA A N 1
ATOM 2184 C CA . ALA A 1 289 ? 17.868 2.150 -43.127 1.00 40.69 289 ALA A CA 1
ATOM 2185 C C . ALA A 1 289 ? 16.626 1.501 -42.496 1.00 40.69 289 ALA A C 1
ATOM 2187 O O . ALA A 1 289 ? 16.428 1.610 -41.288 1.00 40.69 289 ALA A O 1
ATOM 2188 N N . LEU A 1 290 ? 15.832 0.761 -43.280 1.00 36.00 290 LEU A N 1
ATOM 2189 C CA . LEU A 1 290 ? 14.678 0.014 -42.778 1.00 36.00 290 LEU A CA 1
ATOM 2190 C C . LEU A 1 290 ? 15.103 -1.221 -41.975 1.00 36.00 290 LEU A C 1
ATOM 2192 O O . LEU A 1 290 ? 14.517 -1.485 -40.933 1.00 36.00 290 LEU A O 1
ATOM 2196 N N . ALA A 1 291 ? 16.148 -1.941 -42.395 1.00 35.84 291 ALA A N 1
ATOM 2197 C CA . ALA A 1 291 ? 16.714 -3.050 -41.625 1.00 35.84 291 ALA A CA 1
ATOM 2198 C C . ALA A 1 291 ? 17.320 -2.563 -40.299 1.00 35.84 291 ALA A C 1
ATOM 2200 O O . ALA A 1 291 ? 17.086 -3.174 -39.259 1.00 35.84 291 ALA A O 1
ATOM 2201 N N . GLY A 1 292 ? 18.022 -1.425 -40.307 1.00 43.72 292 GLY A N 1
ATOM 2202 C CA . GLY A 1 292 ? 18.523 -0.765 -39.100 1.00 43.72 292 GLY A CA 1
ATOM 2203 C C . GLY A 1 292 ? 17.399 -0.282 -38.179 1.00 43.72 292 GLY A C 1
ATOM 2204 O O . GLY A 1 292 ? 17.461 -0.501 -36.970 1.00 43.72 292 GLY A O 1
ATOM 2205 N N . ALA A 1 293 ? 16.332 0.297 -38.736 1.00 44.41 293 ALA A N 1
ATOM 2206 C CA . ALA A 1 293 ? 15.157 0.729 -37.982 1.00 44.41 293 ALA A CA 1
ATOM 2207 C C . ALA A 1 293 ? 14.349 -0.452 -37.416 1.00 44.41 293 ALA A C 1
ATOM 2209 O O . ALA A 1 293 ? 13.897 -0.386 -36.276 1.00 44.41 293 ALA A O 1
ATOM 2210 N N . LEU A 1 294 ? 14.208 -1.554 -38.158 1.00 45.34 294 LEU A N 1
ATOM 2211 C CA . LEU A 1 294 ? 13.547 -2.782 -37.703 1.00 45.34 294 LEU A CA 1
ATOM 2212 C C . LEU A 1 294 ? 14.379 -3.526 -36.652 1.00 45.34 294 LEU A C 1
ATOM 2214 O O . LEU A 1 294 ? 13.823 -4.006 -35.664 1.00 45.34 294 LEU A O 1
ATOM 2218 N N . ALA A 1 295 ? 15.705 -3.566 -36.802 1.00 53.69 295 ALA A N 1
ATOM 2219 C CA . ALA A 1 295 ? 16.613 -4.103 -35.791 1.00 53.69 295 ALA A CA 1
ATOM 2220 C C . ALA A 1 295 ? 16.580 -3.261 -34.502 1.00 53.69 295 ALA A C 1
ATOM 2222 O O . ALA A 1 295 ? 16.484 -3.810 -33.400 1.00 53.69 295 ALA A O 1
ATOM 2223 N N . ALA A 1 296 ? 16.565 -1.929 -34.631 1.00 57.91 296 ALA A N 1
ATOM 2224 C CA . ALA A 1 296 ? 16.400 -1.012 -33.506 1.00 57.91 296 ALA A CA 1
ATOM 2225 C C . ALA A 1 296 ? 15.017 -1.161 -32.852 1.00 57.91 296 ALA A C 1
ATOM 2227 O O . ALA A 1 296 ? 14.927 -1.258 -31.631 1.00 57.91 296 ALA A O 1
ATOM 2228 N N . ALA A 1 297 ? 13.936 -1.272 -33.628 1.00 60.56 297 ALA A N 1
ATOM 2229 C CA . ALA A 1 297 ? 12.591 -1.518 -33.108 1.00 60.56 297 ALA A CA 1
ATOM 2230 C C . ALA A 1 297 ? 12.503 -2.862 -32.366 1.00 60.56 297 ALA A C 1
ATOM 2232 O O . ALA A 1 297 ? 11.904 -2.946 -31.290 1.00 60.56 297 ALA A O 1
ATOM 2233 N N . GLY A 1 298 ? 13.171 -3.891 -32.898 1.00 65.94 298 GLY A N 1
ATOM 2234 C CA . GLY A 1 298 ? 13.330 -5.206 -32.286 1.00 65.94 298 GLY A CA 1
ATOM 2235 C C . GLY A 1 298 ? 13.898 -5.126 -30.870 1.00 65.94 298 GLY A C 1
ATOM 2236 O O . GLY A 1 298 ? 13.333 -5.742 -29.963 1.00 65.94 298 GLY A O 1
ATOM 2237 N N . ALA A 1 299 ? 14.926 -4.300 -30.648 1.00 72.44 299 ALA A N 1
ATOM 2238 C CA . ALA A 1 299 ? 15.561 -4.078 -29.343 1.00 72.44 299 ALA A CA 1
ATOM 2239 C C . ALA A 1 299 ? 14.604 -3.540 -28.260 1.00 72.44 299 ALA A C 1
ATOM 2241 O O . ALA A 1 299 ? 14.782 -3.834 -27.077 1.00 72.44 299 ALA A O 1
ATOM 2242 N N . TYR A 1 300 ? 13.566 -2.798 -28.655 1.00 71.25 300 TYR A N 1
ATOM 2243 C CA . TYR A 1 300 ? 12.557 -2.245 -27.747 1.00 71.25 300 TYR A CA 1
ATOM 2244 C C . TYR A 1 300 ? 11.310 -3.126 -27.614 1.00 71.25 300 TYR A C 1
ATOM 2246 O O . TYR A 1 300 ? 10.443 -2.847 -26.784 1.00 71.25 300 TYR A O 1
ATOM 2254 N N . THR A 1 301 ? 11.181 -4.213 -28.380 1.00 75.50 301 THR A N 1
ATOM 2255 C CA . THR A 1 301 ? 10.150 -5.229 -28.113 1.00 75.50 301 THR A CA 1
ATOM 2256 C C . THR A 1 301 ? 10.419 -5.932 -26.781 1.00 75.50 301 THR A C 1
ATOM 2258 O O . THR A 1 301 ? 11.546 -5.948 -26.294 1.00 75.50 301 THR A O 1
ATOM 2261 N N . ARG A 1 302 ? 9.401 -6.565 -26.182 1.00 72.25 302 ARG A N 1
ATOM 2262 C CA . ARG A 1 302 ? 9.577 -7.311 -24.923 1.00 72.25 302 ARG A CA 1
ATOM 2263 C C . ARG A 1 302 ? 10.638 -8.407 -25.057 1.00 72.25 302 ARG A C 1
ATOM 2265 O O . ARG A 1 302 ? 11.438 -8.604 -24.149 1.00 72.25 302 ARG A O 1
ATOM 2272 N N . THR A 1 303 ? 10.649 -9.110 -26.186 1.00 72.31 303 THR A N 1
ATOM 2273 C CA . THR A 1 303 ? 11.615 -10.178 -26.461 1.00 72.31 303 THR A CA 1
ATOM 2274 C C . THR A 1 303 ? 13.015 -9.617 -26.678 1.00 72.31 303 THR A C 1
ATOM 2276 O O . THR A 1 303 ? 13.950 -10.099 -26.045 1.00 72.31 303 THR A O 1
ATOM 2279 N N . GLY A 1 304 ? 13.165 -8.571 -27.497 1.00 73.25 304 GLY A N 1
ATOM 2280 C CA . GLY A 1 304 ? 14.470 -7.964 -27.760 1.00 73.25 304 GLY A CA 1
ATOM 2281 C C . GLY A 1 304 ? 15.070 -7.285 -26.533 1.00 73.25 304 GLY A C 1
ATOM 2282 O O . GLY A 1 304 ? 16.222 -7.549 -26.207 1.00 73.25 304 GLY A O 1
ATOM 2283 N N . SER A 1 305 ? 14.284 -6.516 -25.775 1.00 72.94 305 SER A N 1
ATOM 2284 C CA . SER A 1 305 ? 14.746 -5.903 -24.522 1.00 72.94 305 SER A CA 1
ATOM 2285 C C . SER A 1 305 ? 15.183 -6.978 -23.523 1.00 72.94 305 SER A C 1
ATOM 2287 O O . SER A 1 305 ? 16.289 -6.903 -22.986 1.00 72.94 305 SER A O 1
ATOM 2289 N N . ASN A 1 306 ? 14.384 -8.034 -23.318 1.00 75.62 306 ASN A N 1
ATOM 2290 C CA . ASN A 1 306 ? 14.763 -9.123 -22.417 1.00 75.62 306 ASN A CA 1
ATOM 2291 C C . ASN A 1 306 ? 15.997 -9.888 -22.912 1.00 75.62 306 ASN A C 1
ATOM 2293 O O . ASN A 1 306 ? 16.809 -10.306 -22.094 1.00 75.62 306 ASN A O 1
ATOM 2297 N N . LEU A 1 307 ? 16.173 -10.064 -24.222 1.00 76.31 307 LEU A N 1
ATOM 2298 C CA . LEU A 1 307 ? 17.359 -10.707 -24.787 1.00 76.31 307 LEU A CA 1
ATOM 2299 C C . LEU A 1 307 ? 18.619 -9.861 -24.561 1.00 76.31 307 LEU A C 1
ATOM 2301 O O . LEU A 1 307 ? 19.618 -10.377 -24.050 1.00 76.31 307 LEU A O 1
ATOM 2305 N N . LEU A 1 308 ? 18.550 -8.566 -24.886 1.00 75.25 308 LEU A N 1
ATOM 2306 C CA . LEU A 1 308 ? 19.649 -7.604 -24.760 1.00 75.25 308 LEU A CA 1
ATOM 2307 C C . LEU A 1 308 ? 20.080 -7.402 -23.313 1.00 75.25 308 LEU A C 1
ATOM 2309 O O . LEU A 1 308 ? 21.270 -7.303 -23.028 1.00 75.25 308 LEU A O 1
ATOM 2313 N N . THR A 1 309 ? 19.116 -7.375 -22.400 1.00 74.44 309 THR A N 1
ATOM 2314 C CA . THR A 1 309 ? 19.359 -7.147 -20.974 1.00 74.44 309 THR A CA 1
ATOM 2315 C C . THR A 1 309 ? 19.583 -8.437 -20.180 1.00 74.44 309 THR A C 1
ATOM 2317 O O . THR A 1 309 ? 19.858 -8.383 -18.983 1.00 74.44 309 THR A O 1
ATOM 2320 N N . GLY A 1 310 ? 19.505 -9.611 -20.815 1.00 66.56 310 GLY A N 1
ATOM 2321 C CA . GLY A 1 310 ? 19.793 -10.886 -20.155 1.00 66.56 310 GLY A CA 1
ATOM 2322 C C . GLY A 1 310 ? 18.648 -11.460 -19.303 1.00 66.56 310 GLY A C 1
ATOM 2323 O O . GLY A 1 310 ? 18.902 -12.282 -18.425 1.00 66.56 310 GLY A O 1
ATOM 2324 N N . ASN A 1 311 ? 17.403 -11.034 -19.527 1.00 71.88 311 ASN A N 1
ATOM 2325 C CA . ASN A 1 311 ? 16.218 -11.357 -18.724 1.00 71.88 311 ASN A CA 1
ATOM 2326 C C . ASN A 1 311 ? 15.300 -12.449 -19.326 1.00 71.88 311 ASN A C 1
ATOM 2328 O O . ASN A 1 311 ? 14.189 -12.694 -18.843 1.00 71.88 311 ASN A O 1
ATOM 2332 N N . THR A 1 312 ? 15.721 -13.154 -20.379 1.00 74.25 312 THR A N 1
ATOM 2333 C CA . THR A 1 312 ? 14.917 -14.272 -20.916 1.00 74.25 312 THR A CA 1
ATOM 2334 C C . THR A 1 312 ? 14.821 -15.434 -19.917 1.00 74.25 312 THR A C 1
ATOM 2336 O O . THR A 1 312 ? 15.664 -15.596 -19.033 1.00 74.25 312 THR A O 1
ATOM 2339 N N . ALA A 1 313 ? 13.785 -16.276 -20.035 1.00 66.69 313 ALA A N 1
ATOM 2340 C CA . ALA A 1 313 ? 13.607 -17.441 -19.157 1.00 66.69 313 ALA A CA 1
ATOM 2341 C C . ALA A 1 313 ? 14.826 -18.386 -19.184 1.00 66.69 313 ALA A C 1
ATOM 2343 O O . ALA A 1 313 ? 15.258 -18.875 -18.140 1.00 66.69 313 ALA A O 1
ATOM 2344 N N . VAL A 1 314 ? 15.423 -18.572 -20.365 1.00 62.84 314 VAL A N 1
ATOM 2345 C CA . VAL A 1 314 ? 16.641 -19.369 -20.564 1.00 62.84 314 VAL A CA 1
ATOM 2346 C C . VAL A 1 314 ? 17.843 -18.710 -19.884 1.00 62.84 314 VAL A C 1
ATOM 2348 O O . VAL A 1 314 ? 18.545 -19.363 -19.115 1.00 62.84 314 VAL A O 1
ATOM 2351 N N . GLN A 1 315 ? 18.054 -17.403 -20.075 1.00 66.44 315 GLN A N 1
ATOM 2352 C CA . GLN A 1 315 ? 19.161 -16.680 -19.434 1.00 66.44 315 GLN A CA 1
ATOM 2353 C C . GLN A 1 315 ? 19.039 -16.666 -17.902 1.00 66.44 315 GLN A C 1
ATOM 2355 O O . GLN A 1 315 ? 20.039 -16.884 -17.218 1.00 66.44 315 GLN A O 1
ATOM 2360 N N . ARG A 1 316 ? 17.825 -16.509 -17.353 1.00 66.06 316 ARG A N 1
ATOM 2361 C CA . ARG A 1 316 ? 17.568 -16.581 -15.903 1.00 66.06 316 ARG A CA 1
ATOM 2362 C C . ARG A 1 316 ? 17.862 -17.962 -15.319 1.00 66.06 316 ARG A C 1
ATOM 2364 O O . ARG A 1 316 ? 18.405 -18.042 -14.221 1.00 66.06 316 ARG A O 1
ATOM 2371 N N . ARG A 1 317 ? 17.545 -19.046 -16.038 1.00 66.06 317 ARG A N 1
ATOM 2372 C CA . ARG A 1 317 ? 17.890 -20.419 -15.620 1.00 66.06 317 ARG A CA 1
ATOM 2373 C C . ARG A 1 317 ? 19.399 -20.660 -15.682 1.00 66.06 317 ARG A C 1
ATOM 2375 O O . ARG A 1 317 ? 19.973 -21.128 -14.706 1.00 66.06 317 ARG A O 1
ATOM 2382 N N . LEU A 1 318 ? 20.057 -20.244 -16.764 1.00 60.19 318 LEU A N 1
ATOM 2383 C CA . LEU A 1 318 ? 21.514 -20.350 -16.915 1.00 60.19 318 LEU A CA 1
ATOM 2384 C C . LEU A 1 318 ? 22.281 -19.544 -15.854 1.00 60.19 318 LEU A C 1
ATOM 2386 O O . LEU A 1 318 ? 23.340 -19.973 -15.403 1.00 60.19 318 LEU A O 1
ATOM 2390 N N . ALA A 1 319 ? 21.762 -18.385 -15.439 1.00 62.47 319 ALA A N 1
ATOM 2391 C CA . ALA A 1 319 ? 22.370 -17.546 -14.406 1.00 62.47 319 ALA A CA 1
ATOM 2392 C C . ALA A 1 319 ? 22.321 -18.168 -12.998 1.00 62.47 319 ALA A C 1
ATOM 2394 O O . ALA A 1 319 ? 23.136 -17.799 -12.156 1.00 62.47 319 ALA A O 1
ATOM 2395 N N . LYS A 1 320 ? 21.401 -19.109 -12.748 1.00 67.25 320 LYS A N 1
ATOM 2396 C CA . LYS A 1 320 ? 21.301 -19.858 -11.483 1.00 67.25 320 LYS A CA 1
ATOM 2397 C C . LYS A 1 320 ? 22.161 -21.127 -11.454 1.00 67.25 320 LYS A C 1
ATOM 2399 O O . LYS A 1 320 ? 22.352 -21.688 -10.386 1.00 67.25 320 LYS A O 1
ATOM 2404 N N . MET A 1 321 ? 22.669 -21.578 -12.602 1.00 71.50 321 MET A N 1
ATOM 2405 C CA . MET A 1 321 ? 23.560 -22.741 -12.683 1.00 71.50 321 MET A CA 1
ATOM 2406 C C . MET A 1 321 ? 24.965 -22.400 -12.185 1.00 71.50 321 MET A C 1
ATOM 2408 O O . MET A 1 321 ? 25.424 -21.264 -12.375 1.00 71.50 321 MET A O 1
ATOM 2412 N N . GLU A 1 322 ? 25.655 -23.398 -11.628 1.00 73.56 322 GLU A N 1
ATOM 2413 C CA . GLU A 1 322 ? 27.076 -23.303 -11.293 1.00 73.56 322 GLU A CA 1
ATOM 2414 C C . GLU A 1 322 ? 27.916 -22.855 -12.504 1.00 73.56 322 GLU A C 1
ATOM 2416 O O . GLU A 1 322 ? 27.564 -23.160 -13.651 1.00 73.56 322 GLU A O 1
ATOM 2421 N N . PRO A 1 323 ? 29.037 -22.141 -12.289 1.00 71.00 323 PRO A N 1
ATOM 2422 C CA . PRO A 1 323 ? 29.853 -21.590 -13.372 1.00 71.00 323 PRO A CA 1
ATOM 2423 C C . PRO A 1 323 ? 30.294 -22.636 -14.405 1.00 71.00 323 PRO A C 1
ATOM 2425 O O . PRO A 1 323 ? 30.269 -22.357 -15.606 1.00 71.00 323 PRO A O 1
ATOM 2428 N N . ASN A 1 324 ? 30.643 -23.841 -13.950 1.00 71.38 324 ASN A N 1
ATOM 2429 C CA . ASN A 1 324 ? 31.123 -24.929 -14.802 1.00 71.38 324 ASN A CA 1
ATOM 2430 C C . ASN A 1 324 ? 29.980 -25.567 -15.604 1.00 71.38 324 ASN A C 1
ATOM 2432 O O . ASN A 1 324 ? 30.077 -25.689 -16.825 1.00 71.38 324 ASN A O 1
ATOM 2436 N N . THR A 1 325 ? 28.842 -25.843 -14.961 1.00 71.44 325 THR A N 1
ATOM 2437 C CA . THR A 1 325 ? 27.619 -26.331 -15.622 1.00 71.44 325 THR A CA 1
ATOM 2438 C C . THR A 1 325 ? 27.110 -25.327 -16.653 1.00 71.44 325 THR A C 1
ATOM 2440 O O . THR A 1 325 ? 26.748 -25.683 -17.771 1.00 71.44 325 THR A O 1
ATOM 2443 N N . ARG A 1 326 ? 27.145 -24.034 -16.319 1.00 66.44 326 ARG A N 1
ATOM 2444 C CA . ARG A 1 326 ? 26.767 -22.950 -17.227 1.00 66.44 326 ARG A CA 1
ATOM 2445 C C . ARG A 1 326 ? 27.653 -22.922 -18.471 1.00 66.44 326 ARG A C 1
ATOM 2447 O O . ARG A 1 326 ? 27.132 -22.712 -19.564 1.00 66.44 326 ARG A O 1
ATOM 2454 N N . ARG A 1 327 ? 28.971 -23.102 -18.325 1.00 67.56 327 ARG A N 1
ATOM 2455 C CA . ARG A 1 327 ? 29.911 -23.163 -19.460 1.00 67.56 327 ARG A CA 1
ATOM 2456 C C . ARG A 1 327 ? 29.622 -24.367 -20.354 1.00 67.56 327 ARG A C 1
ATOM 2458 O O . ARG A 1 327 ? 29.551 -24.184 -21.565 1.00 67.56 327 ARG A O 1
ATOM 2465 N N . ALA A 1 328 ? 29.366 -25.535 -19.767 1.00 68.69 328 ALA A N 1
ATOM 2466 C CA . ALA A 1 328 ? 29.022 -26.750 -20.504 1.00 68.69 328 ALA A CA 1
ATOM 2467 C C . ALA A 1 328 ? 27.711 -26.603 -21.297 1.00 68.69 328 ALA A C 1
ATOM 2469 O O . ALA A 1 328 ? 27.679 -26.868 -22.496 1.00 68.69 328 ALA A O 1
ATOM 2470 N N . VAL A 1 329 ? 26.650 -26.080 -20.673 1.00 67.50 329 VAL A N 1
ATOM 2471 C CA . VAL A 1 329 ? 25.361 -25.855 -21.352 1.00 67.50 329 VAL A CA 1
ATOM 2472 C C . VAL A 1 329 ? 25.485 -24.802 -22.462 1.00 67.50 329 VAL A C 1
ATOM 2474 O O . VAL A 1 329 ? 24.892 -24.952 -23.526 1.00 67.50 329 VAL A O 1
ATOM 2477 N N . ILE A 1 330 ? 26.278 -23.743 -22.260 1.00 65.94 330 ILE A N 1
ATOM 2478 C CA . ILE A 1 330 ? 26.530 -22.735 -23.305 1.00 65.94 330 ILE A CA 1
ATOM 2479 C C . ILE A 1 330 ? 27.323 -23.329 -24.475 1.00 65.94 330 ILE A C 1
ATOM 2481 O O . ILE A 1 330 ? 27.022 -23.006 -25.623 1.00 65.94 330 ILE A O 1
ATOM 2485 N N . ALA A 1 331 ? 28.320 -24.173 -24.201 1.00 68.75 331 ALA A N 1
AT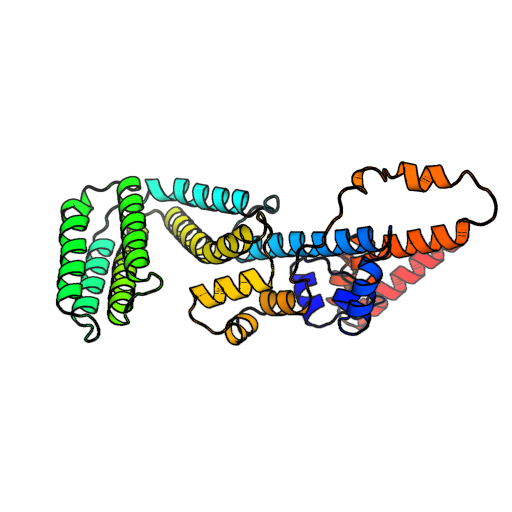OM 2486 C CA . ALA A 1 331 ? 29.089 -24.854 -25.237 1.00 68.75 331 ALA A CA 1
ATOM 2487 C C . ALA A 1 331 ? 28.196 -25.794 -26.062 1.00 68.75 331 ALA A C 1
ATOM 2489 O O . ALA A 1 331 ? 28.237 -25.741 -27.288 1.00 68.75 331 ALA A O 1
ATOM 2490 N N . ALA A 1 332 ? 27.317 -26.555 -25.401 1.00 67.50 332 ALA A N 1
ATOM 2491 C CA . ALA A 1 332 ? 26.351 -27.430 -26.062 1.00 67.50 332 ALA A CA 1
ATOM 2492 C C . ALA A 1 332 ? 25.364 -26.653 -26.954 1.00 67.50 332 ALA A C 1
ATOM 2494 O O . ALA A 1 332 ? 25.157 -27.023 -28.106 1.00 67.50 332 ALA A O 1
ATOM 2495 N N . LEU A 1 333 ? 24.816 -25.531 -26.469 1.00 66.12 333 LEU A N 1
ATOM 2496 C CA . LEU A 1 333 ? 23.913 -24.684 -27.261 1.00 66.12 333 LEU A CA 1
ATOM 2497 C C . LEU A 1 333 ? 24.599 -24.093 -28.503 1.00 66.12 333 LEU A C 1
ATOM 2499 O O . LEU A 1 333 ? 23.985 -24.029 -29.565 1.00 66.12 333 LEU A O 1
ATOM 2503 N N . ARG A 1 334 ? 25.870 -23.681 -28.392 1.00 66.69 334 ARG A N 1
ATOM 2504 C CA . ARG A 1 334 ? 26.648 -23.182 -29.539 1.00 66.69 334 ARG A CA 1
ATOM 2505 C C . ARG A 1 334 ? 26.956 -24.282 -30.551 1.00 66.69 334 ARG A C 1
ATOM 2507 O O . ARG A 1 334 ? 26.833 -24.037 -31.743 1.00 66.69 334 ARG A O 1
ATOM 2514 N N . ALA A 1 335 ? 27.317 -25.476 -30.085 1.00 62.62 335 ALA A N 1
ATOM 2515 C CA . ALA A 1 335 ? 27.558 -26.624 -30.956 1.00 62.62 335 ALA A CA 1
ATOM 2516 C C . ALA A 1 335 ? 26.284 -27.031 -31.718 1.00 62.62 335 ALA A C 1
ATOM 2518 O O . ALA A 1 335 ? 26.337 -27.314 -32.911 1.00 62.62 335 ALA A O 1
ATOM 2519 N N . GLN A 1 336 ? 25.123 -26.972 -31.060 1.00 63.84 336 GLN A N 1
ATOM 2520 C CA . GLN A 1 336 ? 23.834 -27.263 -31.686 1.00 63.84 336 GLN A CA 1
ATOM 2521 C C . GLN A 1 336 ? 23.443 -26.211 -32.741 1.00 63.84 336 GLN A C 1
ATOM 2523 O O . GLN A 1 336 ? 22.966 -26.575 -33.817 1.00 63.84 336 GLN A O 1
ATOM 2528 N N . GLN A 1 337 ? 23.700 -24.923 -32.476 1.00 57.44 337 GLN A N 1
ATOM 2529 C CA . GLN A 1 337 ? 23.502 -23.843 -33.454 1.00 57.44 337 GLN A CA 1
ATOM 2530 C C . GLN A 1 337 ? 24.453 -23.946 -34.656 1.00 57.44 337 GLN A C 1
ATOM 2532 O O . GLN A 1 337 ? 24.023 -23.743 -35.784 1.00 57.44 337 GLN A O 1
ATOM 2537 N N . ALA A 1 338 ? 25.717 -24.317 -34.442 1.00 57.78 338 ALA A N 1
ATOM 2538 C CA . ALA A 1 338 ? 26.653 -24.554 -35.542 1.00 57.78 338 ALA A CA 1
ATOM 2539 C C . ALA A 1 338 ? 26.206 -25.743 -36.416 1.00 57.78 338 ALA A C 1
ATOM 2541 O O . ALA A 1 338 ? 26.176 -25.632 -37.633 1.00 57.78 338 ALA A O 1
ATOM 2542 N N . SER A 1 339 ? 25.732 -26.835 -35.802 1.00 55.75 339 SER A N 1
ATOM 2543 C CA . SER A 1 339 ? 25.262 -28.023 -36.540 1.00 55.75 339 SER A CA 1
ATOM 2544 C C . SER A 1 339 ? 23.972 -27.816 -37.347 1.00 55.75 339 SER A C 1
ATOM 2546 O O . SER A 1 339 ? 23.631 -28.648 -38.184 1.00 55.75 339 SER A O 1
ATOM 2548 N N . THR A 1 340 ? 23.223 -26.750 -37.053 1.00 54.88 340 THR A N 1
ATOM 2549 C CA . THR A 1 340 ? 21.996 -26.389 -37.780 1.00 54.88 340 THR A CA 1
ATOM 2550 C C . THR A 1 340 ? 22.268 -25.398 -38.907 1.00 54.88 340 THR A C 1
ATOM 2552 O O . THR A 1 340 ? 21.523 -25.409 -39.876 1.00 54.88 340 THR A O 1
ATOM 2555 N N . ALA A 1 341 ? 23.350 -24.616 -38.825 1.00 51.75 341 ALA A N 1
ATOM 2556 C CA . ALA A 1 341 ? 23.804 -23.735 -39.901 1.00 51.75 341 ALA A CA 1
ATOM 2557 C C . ALA A 1 341 ? 24.523 -24.484 -41.042 1.00 51.75 341 ALA A C 1
ATOM 2559 O O . ALA A 1 341 ? 24.472 -24.029 -42.172 1.00 51.75 341 ALA A O 1
ATOM 2560 N N . ASP A 1 342 ? 25.131 -25.646 -40.769 1.00 52.94 342 ASP A N 1
ATOM 2561 C CA . ASP A 1 342 ? 25.755 -26.517 -41.790 1.00 52.94 342 ASP A CA 1
ATOM 2562 C C . ASP A 1 342 ? 24.745 -27.409 -42.551 1.00 52.94 342 ASP A C 1
ATOM 2564 O O . ASP A 1 342 ? 25.136 -28.282 -43.326 1.00 52.94 342 ASP A O 1
ATOM 2568 N N . LYS A 1 343 ? 23.439 -27.255 -42.293 1.00 52.50 343 LYS A N 1
ATOM 2569 C CA . LYS A 1 343 ? 22.365 -28.048 -42.922 1.00 52.50 343 LYS A CA 1
ATOM 2570 C C . LYS A 1 343 ? 21.431 -27.235 -43.828 1.00 52.50 343 LYS A C 1
ATOM 2572 O O . LYS A 1 343 ? 20.437 -27.795 -44.290 1.00 52.50 343 LYS A O 1
ATOM 2577 N N . GLU A 1 344 ? 21.750 -25.969 -44.085 1.00 42.12 344 GLU A N 1
ATOM 2578 C CA . GLU A 1 344 ? 21.147 -25.131 -45.138 1.00 42.12 344 GLU A CA 1
ATOM 2579 C C . GLU A 1 344 ? 22.182 -24.847 -46.231 1.00 42.12 344 GLU A C 1
ATOM 2581 O O . GLU A 1 344 ? 21.779 -24.842 -47.416 1.00 42.12 344 GLU A O 1
#

Radius of gyration: 27.27 Å; chains: 1; bounding box: 58×50×86 Å

pLDDT: mean 80.38, std 16.87, range [35.84, 97.62]

Sequence (344 aa):
MGGLIKPTADARALQRAGVTVTPGQAVGGKLGEWEEKLMSTPVVGDIIGKARSRSLDDFQRATLQQRVTGLPKGIKDVEDARDFVSEMYEKAVPHIKPTIESKANVKDALDAALANPELLDSHRKILQGIVDTRFKRYDELDGAALKRLDSELGHLARKWRSGNASPSDKTLSDEIYNVQAGMREGWAAGMPEDKAWDLHMANDAFRLMVPVRKAANQHGERVMPKALARAVSRQTGNDMSRVLKDDPFLGAAVRTLPNKVPDSGTPSRLMTPAAIVGGLAAPGAALPALAGALAAAGAYTRTGSNLLTGNTAVQRRLAKMEPNTRRAVIAALRAQQASTADKE

Foldseek 3Di:
DFFLAAFDPLLVLLLVLVQQAASCLRHDDPSVVVLVVLLPDPPSVLLSLVLLVSSLQSLQLSLLPVQQPPDDSPDRFLVSSVVVLVVLCVVLLQQFADDPQLVVQLVVLLVVLVVDPLADPVLNVVSVCLCCVLCVPRRVDGSVRLVVNLVVLLVCLVVLVDDPHDPNSPSSSVSSVSSSVSNLVRRLVRGDVVSSVSSVSSVRSVLSSQLQVQQCVVPVRGRALVSSLVSVCVSVVHDSVVSCVVDVNSVSRVRRHDRDNSPPPPDCVPVDVVVLVVVPPDPDPCVVVSVVSVVSSCCSPSVNSCNNRQSDPVSVVLVPDDPVVSVVVVVVVVVVVVVVVVVD

Secondary structure (DSSP, 8-state):
---SS---HHHHHHHHTT----HHHHH-THHHHHHHHHTTSTTHHHHHHHHHHHHHHHHHHHHHHHHSTT--TT--SHHHHHHHHHHHHHHHGGG----HHHHHHHHHHHHHHHH-TTS-HHHHHHHHHHHHHHHTTGGG--HHHHHHHHHHHHHHHHHHTSTT--HHHHHHHHHHHHHHHHHHHHHGGGS-HHHHHHHHHHHHHHHHHHHHHHHHTTTTT---HHHHHHHHHHHH---HHHHHHH-HHHHHHHHHS-SS-----TTGGG--HHHHHHGGGS-SSSHHHHHHHHHHHHHHSHHHHHHHHT-SHHHHHHHHS-HHHHHHHHHHHHHHHHHHHTT-